Protein AF-A0A9P9HJQ5-F1 (afdb_monomer)

Structure (mmCIF, N/CA/C/O backbone):
data_AF-A0A9P9HJQ5-F1
#
_entry.id   AF-A0A9P9HJQ5-F1
#
loop_
_atom_site.group_PDB
_atom_site.id
_atom_site.type_symbol
_atom_site.label_atom_id
_atom_site.label_alt_id
_atom_site.label_comp_id
_atom_site.label_asym_id
_atom_site.label_entity_id
_atom_site.label_seq_id
_atom_site.pdbx_PDB_ins_code
_atom_site.Cartn_x
_atom_site.Cartn_y
_atom_site.Cartn_z
_atom_site.occupancy
_atom_site.B_iso_or_equiv
_atom_site.auth_seq_id
_atom_site.auth_comp_id
_atom_site.auth_asym_id
_atom_site.auth_atom_id
_atom_site.pdbx_PDB_model_num
ATOM 1 N N . MET A 1 1 ? -1.155 -12.063 18.788 1.00 80.12 1 MET A N 1
ATOM 2 C CA . MET A 1 1 ? -1.069 -11.458 17.446 1.00 80.12 1 MET A CA 1
ATOM 3 C C . MET A 1 1 ? -2.115 -12.128 16.586 1.00 80.12 1 MET A C 1
ATOM 5 O O . MET A 1 1 ? -2.017 -13.330 16.385 1.00 80.12 1 MET A O 1
ATOM 9 N N . SER A 1 2 ? -3.128 -11.378 16.165 1.00 93.19 2 SER A N 1
ATOM 10 C CA . SER A 1 2 ? -4.195 -11.886 15.302 1.00 93.19 2 SER A CA 1
ATOM 11 C C . SER A 1 2 ? -3.731 -11.922 13.844 1.00 93.19 2 SER A C 1
ATOM 13 O O . SER A 1 2 ? -3.029 -11.018 13.391 1.00 93.19 2 SER A O 1
ATOM 15 N N . ASP A 1 3 ? -4.120 -12.943 13.094 1.00 95.94 3 ASP A N 1
ATOM 16 C CA . ASP A 1 3 ? -3.921 -13.043 11.646 1.00 95.94 3 ASP A CA 1
ATOM 17 C C . ASP A 1 3 ? -5.243 -13.290 10.907 1.00 95.94 3 ASP A C 1
ATOM 19 O O . ASP A 1 3 ? -5.252 -13.751 9.768 1.00 95.94 3 ASP A O 1
ATOM 23 N N . VAL A 1 4 ? -6.374 -12.972 11.539 1.00 96.88 4 VAL A N 1
ATOM 24 C CA . VAL A 1 4 ? -7.694 -13.157 10.936 1.00 96.88 4 VAL A CA 1
ATOM 25 C C . VAL A 1 4 ? -7.864 -12.287 9.687 1.00 96.88 4 VAL A C 1
ATOM 27 O O . VAL A 1 4 ? -7.544 -11.102 9.657 1.00 96.88 4 VAL A O 1
ATOM 30 N N . CYS A 1 5 ? -8.420 -12.858 8.627 1.00 97.19 5 CYS A N 1
ATOM 31 C CA . CYS A 1 5 ? -8.675 -12.163 7.381 1.00 97.19 5 CYS A CA 1
ATOM 32 C C . CYS A 1 5 ? -9.568 -10.941 7.611 1.00 97.19 5 CYS A C 1
ATOM 34 O O . CYS A 1 5 ? -10.693 -11.046 8.094 1.00 97.19 5 CYS A O 1
ATOM 36 N N . LEU A 1 6 ? -9.092 -9.777 7.173 1.00 95.81 6 LEU A N 1
ATOM 37 C CA . LEU A 1 6 ? -9.778 -8.504 7.387 1.00 95.81 6 LEU A CA 1
ATOM 38 C C . LEU A 1 6 ? -11.105 -8.370 6.615 1.00 95.81 6 LEU A C 1
ATOM 40 O O . LEU A 1 6 ? -11.911 -7.510 6.962 1.00 95.81 6 LEU A O 1
ATOM 44 N N . GLN A 1 7 ? -11.348 -9.217 5.605 1.00 95.62 7 GLN A N 1
ATOM 45 C CA . GLN A 1 7 ? -12.587 -9.197 4.822 1.00 95.62 7 GLN A CA 1
ATOM 46 C C . GLN A 1 7 ? -13.702 -10.046 5.444 1.00 95.62 7 GLN A C 1
ATOM 48 O O . GLN A 1 7 ? -14.825 -9.570 5.551 1.00 95.62 7 GLN A O 1
ATOM 53 N N . CYS A 1 8 ? -13.430 -11.306 5.809 1.00 95.88 8 CYS A N 1
ATOM 54 C CA . CYS A 1 8 ? -14.449 -12.198 6.384 1.00 95.88 8 CYS A CA 1
ATOM 55 C C . CYS A 1 8 ? -14.442 -12.232 7.913 1.00 95.88 8 CYS A C 1
ATOM 57 O O . CYS A 1 8 ? -15.403 -12.713 8.501 1.00 95.88 8 CYS A O 1
ATOM 59 N N . ARG A 1 9 ? -13.364 -11.752 8.548 1.00 95.50 9 ARG A N 1
ATOM 60 C CA . ARG A 1 9 ? -13.165 -11.730 10.006 1.00 95.50 9 ARG A CA 1
ATOM 61 C C . ARG A 1 9 ? -13.306 -13.108 10.672 1.00 95.50 9 ARG A C 1
ATOM 63 O O . ARG A 1 9 ? -13.601 -13.179 11.859 1.00 95.50 9 ARG A O 1
ATOM 70 N N . TYR A 1 10 ? -13.070 -14.186 9.919 1.00 95.50 10 TYR A N 1
ATOM 71 C CA . TYR A 1 10 ? -13.269 -15.561 10.386 1.00 95.50 10 TYR A CA 1
ATOM 72 C C . TYR A 1 10 ? -12.038 -16.452 10.181 1.00 95.50 10 TYR A C 1
ATOM 74 O O . TYR A 1 10 ? -11.472 -16.961 11.142 1.00 95.50 10 TYR A O 1
ATOM 82 N N . TYR A 1 11 ? -11.588 -16.622 8.937 1.00 97.06 11 TYR A N 1
ATOM 83 C CA . TYR A 1 11 ? -10.424 -17.457 8.622 1.00 97.06 11 TYR A CA 1
ATOM 84 C C . TYR A 1 11 ? -9.120 -16.682 8.765 1.00 97.06 11 TYR A C 1
ATOM 86 O O . TYR A 1 11 ? -9.100 -15.484 8.496 1.00 97.06 11 TYR A O 1
ATOM 94 N N . ALA A 1 12 ? -8.021 -17.359 9.101 1.00 97.06 12 ALA A N 1
ATOM 95 C CA . ALA A 1 12 ? -6.686 -16.772 9.017 1.00 97.06 12 ALA A CA 1
ATOM 96 C C . ALA A 1 12 ? -6.392 -16.287 7.586 1.00 97.06 12 ALA A C 1
ATOM 98 O O . ALA A 1 12 ? -6.816 -16.901 6.601 1.00 97.06 12 ALA A O 1
ATOM 99 N N . LYS A 1 13 ? -5.684 -15.165 7.453 1.00 96.06 13 LYS A N 1
ATOM 100 C CA . LYS A 1 13 ? -5.220 -14.681 6.154 1.00 96.06 13 LYS A CA 1
ATOM 101 C C . LYS A 1 13 ? -4.184 -15.647 5.582 1.00 96.06 13 LYS A C 1
ATOM 103 O O . LYS A 1 13 ? -3.390 -16.241 6.308 1.00 96.06 13 LYS A O 1
ATOM 108 N N . ASP A 1 14 ? -4.123 -15.731 4.262 1.00 93.31 14 ASP A N 1
ATOM 109 C CA . ASP A 1 14 ? -3.050 -16.458 3.602 1.00 93.31 14 ASP A CA 1
ATOM 110 C C . ASP A 1 14 ? -1.695 -15.776 3.929 1.00 93.31 14 ASP A C 1
ATOM 112 O O . ASP A 1 14 ? -1.601 -14.542 3.922 1.00 93.31 14 ASP A O 1
ATOM 116 N N . PRO A 1 15 ? -0.629 -16.518 4.281 1.00 88.19 15 PRO A N 1
ATOM 117 C CA . PRO A 1 15 ? 0.675 -15.933 4.595 1.00 88.19 15 PRO A CA 1
ATOM 118 C C . PRO A 1 15 ? 1.263 -15.071 3.470 1.00 88.19 15 PRO A C 1
ATOM 120 O O . PRO A 1 15 ? 1.877 -14.044 3.760 1.00 88.19 15 PRO A O 1
ATOM 123 N N . ALA A 1 16 ? 1.031 -15.455 2.214 1.00 85.00 16 ALA A N 1
ATOM 124 C CA . ALA A 1 16 ? 1.504 -14.780 1.012 1.00 85.00 16 ALA A CA 1
ATOM 125 C C . ALA A 1 16 ? 0.534 -13.704 0.489 1.00 85.00 16 ALA A C 1
ATOM 127 O O . ALA A 1 16 ? 0.939 -12.877 -0.330 1.00 85.00 16 ALA A O 1
ATOM 128 N N . HIS A 1 17 ? -0.718 -13.667 0.962 1.00 85.88 17 HIS A N 1
ATOM 129 C CA . HIS A 1 17 ? -1.730 -12.723 0.478 1.00 85.88 17 HIS A CA 1
ATOM 130 C C . HIS A 1 17 ? -2.356 -11.864 1.589 1.00 85.88 17 HIS A C 1
ATOM 132 O O . HIS A 1 17 ? -2.189 -12.067 2.789 1.00 85.88 17 HIS A O 1
ATOM 138 N N . THR A 1 18 ? -3.087 -10.829 1.174 1.00 89.50 18 THR A N 1
ATOM 139 C CA . THR A 1 18 ? -3.787 -9.908 2.085 1.00 89.50 18 THR A CA 1
ATOM 140 C C . THR A 1 18 ? -5.016 -10.542 2.743 1.00 89.50 18 THR A C 1
ATOM 142 O O . THR A 1 18 ? -5.385 -10.174 3.855 1.00 89.50 18 THR A O 1
ATOM 145 N N . PHE A 1 19 ? -5.665 -11.480 2.053 1.00 95.12 19 PHE A N 1
ATOM 146 C CA . PHE A 1 19 ? -6.924 -12.103 2.464 1.00 95.12 19 PHE A CA 1
ATOM 147 C C . PHE A 1 19 ? -6.772 -13.625 2.550 1.00 95.12 19 PHE A C 1
ATOM 149 O O . PHE A 1 19 ? -5.765 -14.160 2.096 1.00 95.12 19 PHE A O 1
ATOM 156 N N . CYS A 1 20 ? -7.744 -14.323 3.144 1.00 96.31 20 CYS A N 1
ATOM 157 C CA . CYS A 1 20 ? -7.698 -15.783 3.284 1.00 96.31 20 CYS A CA 1
ATOM 158 C C . CYS A 1 20 ? -7.795 -16.517 1.943 1.00 96.31 20 CYS A C 1
ATOM 160 O O . CYS A 1 20 ? -7.203 -17.577 1.788 1.00 96.31 20 CYS A O 1
ATOM 162 N N . ASP A 1 21 ? -8.521 -15.961 0.969 1.00 95.31 21 ASP A N 1
ATOM 163 C CA . ASP A 1 21 ? -8.696 -16.576 -0.343 1.00 95.31 21 ASP A CA 1
ATOM 164 C C . ASP A 1 21 ? -9.078 -15.561 -1.441 1.00 95.31 21 ASP A C 1
ATOM 166 O O . ASP A 1 21 ? -9.222 -14.348 -1.226 1.00 95.31 21 ASP A O 1
ATOM 170 N N . LYS A 1 22 ? -9.280 -16.090 -2.655 1.00 92.69 22 LYS A N 1
ATOM 171 C CA . LYS A 1 22 ? -9.724 -15.334 -3.835 1.00 92.69 22 LYS A CA 1
ATOM 172 C C . LYS A 1 22 ? -11.155 -14.802 -3.714 1.00 92.69 22 LYS A C 1
ATOM 174 O O . LYS A 1 22 ? -11.500 -13.852 -4.413 1.00 92.69 22 LYS A O 1
ATOM 179 N N . HIS A 1 23 ? -12.023 -15.410 -2.909 1.00 95.25 23 HIS A N 1
ATOM 180 C CA . HIS A 1 23 ? -13.386 -14.921 -2.711 1.00 95.25 23 HIS A CA 1
ATOM 181 C C . HIS A 1 23 ? -13.379 -13.648 -1.860 1.00 95.25 23 HIS A C 1
ATOM 183 O O . HIS A 1 23 ? -13.902 -12.627 -2.298 1.00 95.25 23 HIS A O 1
ATOM 189 N N . CYS A 1 24 ? -12.678 -13.650 -0.728 1.00 96.00 24 CYS A N 1
ATOM 190 C CA . CYS A 1 24 ? -12.456 -12.455 0.080 1.00 96.00 24 CYS A CA 1
ATOM 191 C C . CYS A 1 24 ? -11.720 -11.359 -0.695 1.00 96.00 24 CYS A C 1
ATOM 193 O O . CYS A 1 24 ? -12.113 -10.197 -0.620 1.00 96.00 24 CYS A O 1
ATOM 195 N N . ALA A 1 25 ? -10.711 -11.709 -1.498 1.00 92.62 25 ALA A N 1
ATOM 196 C CA . ALA A 1 25 ? -10.046 -10.729 -2.354 1.00 92.62 25 ALA A CA 1
ATOM 197 C C . ALA A 1 25 ? -11.006 -10.070 -3.363 1.00 92.62 25 ALA A C 1
ATOM 199 O O . ALA A 1 25 ? -10.952 -8.852 -3.537 1.00 92.62 25 ALA A O 1
ATOM 200 N N . ARG A 1 26 ? -11.905 -10.846 -3.988 1.00 93.31 26 ARG A N 1
ATOM 201 C CA . ARG A 1 26 ? -12.938 -10.322 -4.900 1.00 93.31 26 ARG A CA 1
ATOM 202 C C . ARG A 1 26 ? -13.965 -9.464 -4.171 1.00 93.31 26 ARG A C 1
ATOM 204 O O . ARG A 1 26 ? -14.284 -8.385 -4.647 1.00 93.31 26 ARG A O 1
ATOM 211 N N . ASN A 1 27 ? -14.434 -9.889 -3.001 1.00 94.75 27 ASN A N 1
ATOM 212 C CA . ASN A 1 27 ? -15.391 -9.110 -2.214 1.00 94.75 27 ASN A CA 1
ATOM 213 C C . ASN A 1 27 ? -14.792 -7.768 -1.772 1.00 94.75 27 ASN A C 1
ATOM 215 O O . ASN A 1 27 ? -15.463 -6.742 -1.857 1.00 94.75 27 ASN A O 1
ATOM 219 N N . ALA A 1 28 ? -13.521 -7.750 -1.365 1.00 93.75 28 ALA A N 1
ATOM 220 C CA . ALA A 1 28 ? -12.811 -6.507 -1.077 1.00 93.75 28 ALA A CA 1
ATOM 221 C C . ALA A 1 28 ? -12.696 -5.617 -2.328 1.00 93.75 28 ALA A C 1
ATOM 223 O O . ALA A 1 28 ? -12.867 -4.407 -2.239 1.00 93.75 28 ALA A O 1
ATOM 224 N N . ALA A 1 29 ? -12.433 -6.211 -3.497 1.00 92.12 29 ALA A N 1
ATOM 225 C CA . ALA A 1 29 ? -12.325 -5.482 -4.759 1.00 92.12 29 ALA A CA 1
ATOM 226 C C . ALA A 1 29 ? -13.665 -4.920 -5.261 1.00 92.12 29 ALA A C 1
ATOM 228 O O . ALA A 1 29 ? -13.687 -3.833 -5.831 1.00 92.12 29 ALA A O 1
ATOM 229 N N . ASN A 1 30 ? -14.774 -5.624 -5.027 1.00 93.31 30 ASN A N 1
ATOM 230 C CA . ASN A 1 30 ? -16.118 -5.186 -5.413 1.00 93.31 30 ASN A CA 1
ATOM 231 C C . ASN A 1 30 ? -16.604 -3.982 -4.597 1.00 93.31 30 ASN A C 1
ATOM 233 O O . ASN A 1 30 ? -17.419 -3.209 -5.083 1.00 93.31 30 ASN A O 1
ATOM 237 N N . ASN A 1 31 ? -16.096 -3.823 -3.373 1.00 89.44 31 ASN A N 1
ATOM 238 C CA . ASN A 1 31 ? -16.406 -2.688 -2.505 1.00 89.44 31 ASN A CA 1
ATOM 239 C C . ASN A 1 31 ? -15.369 -1.557 -2.616 1.00 89.44 31 ASN A C 1
ATOM 241 O O . ASN A 1 31 ? -15.410 -0.604 -1.843 1.00 89.44 31 ASN A O 1
ATOM 245 N N . ALA A 1 32 ? -14.404 -1.670 -3.530 1.00 88.31 32 ALA A N 1
ATOM 246 C CA . ALA A 1 32 ? -13.332 -0.698 -3.664 1.00 88.31 32 ALA A CA 1
ATOM 247 C C . ALA A 1 32 ? -13.746 0.533 -4.505 1.00 88.31 32 ALA A C 1
ATOM 249 O O . ALA A 1 32 ? -14.564 0.398 -5.415 1.00 88.31 32 ALA A O 1
ATOM 250 N N . PRO A 1 33 ? -13.114 1.705 -4.290 1.00 86.31 33 PRO A N 1
ATOM 251 C CA . PRO A 1 33 ? -12.107 1.976 -3.265 1.00 86.31 33 PRO A CA 1
ATOM 252 C C . PRO A 1 33 ? -12.741 2.148 -1.877 1.00 86.31 33 PRO A C 1
ATOM 254 O O . PRO A 1 33 ? -13.656 2.940 -1.686 1.00 86.31 33 PRO A O 1
ATOM 257 N N . SER A 1 34 ? -12.200 1.435 -0.893 1.00 86.31 34 SER A N 1
ATOM 258 C CA . SER A 1 34 ? -12.613 1.517 0.511 1.00 86.31 34 SER A CA 1
ATOM 259 C C . SER A 1 34 ? -11.413 1.354 1.436 1.00 86.31 34 SER A C 1
ATOM 261 O O . SER A 1 34 ? -10.395 0.763 1.058 1.00 86.31 34 SER A O 1
ATOM 263 N N . LEU A 1 35 ? -11.557 1.846 2.660 1.00 88.62 35 LEU A N 1
ATOM 264 C CA . LEU A 1 35 ? -10.647 1.581 3.765 1.00 88.62 35 LEU A CA 1
ATOM 265 C C . LEU A 1 35 ? -11.201 0.446 4.626 1.00 88.62 35 LEU A C 1
ATOM 267 O O . LEU A 1 35 ? -12.408 0.365 4.849 1.00 88.62 35 LEU A O 1
ATOM 271 N N . ILE A 1 36 ? -10.321 -0.443 5.079 1.00 92.25 36 ILE A N 1
ATOM 272 C CA . ILE A 1 36 ? -10.638 -1.452 6.089 1.00 92.25 36 ILE A CA 1
ATOM 273 C C . ILE A 1 36 ? -9.713 -1.215 7.276 1.00 92.25 36 ILE A C 1
ATOM 275 O O . ILE A 1 36 ? -8.509 -1.458 7.170 1.00 92.25 36 ILE A O 1
ATOM 279 N N . GLU A 1 37 ? -10.280 -0.794 8.402 1.00 93.19 37 GLU A N 1
ATOM 280 C CA . GLU A 1 37 ? -9.517 -0.598 9.631 1.00 93.19 37 GLU A CA 1
ATOM 281 C C . GLU A 1 37 ? -8.872 -1.915 10.083 1.00 93.19 37 GLU A C 1
ATOM 283 O O . GLU A 1 37 ? -9.513 -2.983 10.139 1.00 93.19 37 GLU A O 1
ATOM 288 N N . ILE A 1 38 ? -7.572 -1.836 10.370 1.00 96.19 38 ILE A N 1
ATOM 289 C CA . ILE A 1 38 ? -6.765 -2.961 10.825 1.00 96.19 38 ILE A CA 1
ATOM 290 C C . ILE A 1 38 ? -6.655 -2.887 12.355 1.00 96.19 38 ILE A C 1
ATOM 292 O O . ILE A 1 38 ? -6.089 -1.920 12.863 1.00 96.19 38 ILE A O 1
ATOM 296 N N . PRO A 1 39 ? -7.130 -3.904 13.099 1.00 96.25 39 PRO A N 1
ATOM 297 C CA . PRO A 1 39 ? -6.985 -3.943 14.554 1.00 96.25 39 PRO A CA 1
ATOM 298 C C . PRO A 1 39 ? -5.518 -3.855 14.993 1.00 96.25 39 PRO A C 1
ATOM 300 O O . PRO A 1 39 ? -4.640 -4.426 14.341 1.00 96.25 39 PRO A O 1
ATOM 303 N N . SER A 1 40 ? -5.248 -3.178 16.110 1.00 96.38 40 SER A N 1
ATOM 304 C CA . SER A 1 40 ? -3.881 -2.899 16.582 1.00 96.38 40 SER A CA 1
ATOM 305 C C . SER A 1 40 ? -3.074 -4.147 16.965 1.00 96.38 40 SER A C 1
ATOM 307 O O . SER A 1 40 ? -1.845 -4.130 16.924 1.00 96.38 40 SER A O 1
ATOM 309 N N . ASP A 1 41 ? -3.747 -5.252 17.288 1.00 96.44 41 ASP A N 1
ATOM 310 C CA . ASP A 1 41 ? -3.148 -6.547 17.618 1.00 96.44 41 ASP A CA 1
ATOM 311 C C . ASP A 1 41 ? -2.958 -7.469 16.395 1.00 96.44 41 ASP A C 1
ATOM 313 O O . ASP A 1 41 ? -2.435 -8.587 16.522 1.00 96.44 41 ASP A O 1
ATOM 317 N N . HIS A 1 42 ? -3.376 -7.018 15.208 1.00 97.50 42 HIS A N 1
ATOM 318 C CA . HIS A 1 42 ? -3.318 -7.782 13.970 1.00 97.50 42 HIS A CA 1
ATOM 319 C C . HIS A 1 42 ? -1.931 -7.707 13.310 1.00 97.50 42 HIS A C 1
ATOM 321 O O . HIS A 1 42 ? -1.308 -6.648 13.234 1.00 97.50 42 HIS A O 1
ATOM 327 N N . VAL A 1 43 ? -1.462 -8.815 12.729 1.00 96.25 43 VAL A N 1
ATOM 328 C CA . VAL A 1 43 ? -0.124 -8.947 12.121 1.00 96.25 43 VAL A CA 1
ATOM 329 C C . VAL A 1 43 ? 0.166 -7.877 11.065 1.00 96.25 43 VAL A C 1
ATOM 331 O O . VAL A 1 43 ? 1.279 -7.367 10.969 1.00 96.25 43 VAL A O 1
ATOM 334 N N . MET A 1 44 ? -0.838 -7.482 10.277 1.00 95.19 44 MET A N 1
ATOM 335 C CA . MET A 1 44 ? -0.662 -6.420 9.281 1.00 95.19 44 MET A CA 1
ATOM 336 C C . MET A 1 44 ? -0.492 -5.036 9.911 1.00 95.19 44 MET A C 1
ATOM 338 O O . MET A 1 44 ? 0.261 -4.239 9.353 1.00 95.19 44 MET A O 1
ATOM 342 N N . TYR A 1 45 ? -1.157 -4.762 11.040 1.00 96.31 45 TYR A N 1
ATOM 343 C CA . TYR A 1 45 ? -0.976 -3.514 11.779 1.00 96.31 45 TYR A CA 1
ATOM 344 C C . TYR A 1 45 ? 0.439 -3.468 12.336 1.00 96.31 45 TYR A C 1
ATOM 346 O O . TYR A 1 45 ? 1.173 -2.529 12.057 1.00 96.31 45 TYR A O 1
ATOM 354 N N . LEU A 1 46 ? 0.852 -4.528 13.036 1.00 96.12 46 LEU A N 1
ATOM 355 C CA . LEU A 1 46 ? 2.175 -4.620 13.652 1.00 96.12 46 LEU A CA 1
ATOM 356 C C . LEU A 1 46 ? 3.297 -4.453 12.620 1.00 96.12 46 LEU A C 1
ATOM 358 O O . LEU A 1 46 ? 4.224 -3.685 12.852 1.00 96.12 46 LEU A O 1
ATOM 362 N N . ASN A 1 47 ? 3.176 -5.083 11.448 1.00 93.94 47 ASN A N 1
ATOM 363 C CA . ASN A 1 47 ? 4.152 -4.937 10.365 1.00 93.94 47 ASN A CA 1
ATOM 364 C C . ASN A 1 47 ? 4.203 -3.509 9.793 1.00 93.94 47 ASN A C 1
ATOM 366 O O . ASN A 1 47 ? 5.281 -3.005 9.480 1.00 93.94 47 ASN A O 1
ATOM 370 N N . ALA A 1 48 ? 3.051 -2.854 9.619 1.00 93.69 48 ALA A N 1
ATOM 371 C CA . ALA A 1 48 ? 2.998 -1.479 9.123 1.00 93.69 48 ALA A CA 1
ATOM 372 C C . ALA A 1 48 ? 3.502 -0.473 10.172 1.00 93.69 48 ALA A C 1
ATOM 374 O O . ALA A 1 48 ? 4.228 0.455 9.822 1.00 93.69 48 ALA A O 1
ATOM 375 N N . ALA A 1 49 ? 3.169 -0.688 11.446 1.00 94.44 49 ALA A N 1
ATOM 376 C CA . ALA A 1 49 ? 3.625 0.113 12.574 1.00 94.44 49 ALA A CA 1
ATOM 377 C C . ALA A 1 49 ? 5.138 -0.028 12.800 1.00 94.44 49 ALA A C 1
ATOM 379 O O . ALA A 1 49 ? 5.817 0.980 12.960 1.00 94.44 49 ALA A O 1
ATOM 380 N N . SER A 1 50 ? 5.698 -1.243 12.738 1.00 94.00 50 SER A N 1
ATOM 381 C CA . SER A 1 50 ? 7.157 -1.446 12.812 1.00 94.00 50 SER A CA 1
ATOM 382 C C . SER A 1 50 ? 7.862 -0.696 11.683 1.00 94.00 50 SER A C 1
ATOM 384 O O . SER A 1 50 ? 8.744 0.112 11.963 1.00 94.00 50 SER A O 1
ATOM 386 N N . ALA A 1 51 ? 7.394 -0.824 10.436 1.00 91.06 51 ALA A N 1
ATOM 387 C CA . ALA A 1 51 ? 7.956 -0.061 9.323 1.00 91.06 51 ALA A CA 1
ATOM 388 C C . ALA A 1 51 ? 7.839 1.462 9.534 1.00 91.06 51 ALA A C 1
ATOM 390 O O . ALA A 1 51 ? 8.755 2.205 9.181 1.00 91.06 51 ALA A O 1
ATOM 391 N N . PHE A 1 52 ? 6.715 1.939 10.083 1.00 89.94 52 PHE A N 1
ATOM 392 C CA . PHE A 1 52 ? 6.495 3.351 10.411 1.00 89.94 52 PHE A CA 1
ATOM 393 C C . PHE A 1 52 ? 7.518 3.846 11.439 1.00 89.94 52 PHE A C 1
ATOM 395 O O . PHE A 1 52 ? 8.176 4.859 11.212 1.00 89.94 52 PHE A O 1
ATOM 402 N N . HIS A 1 53 ? 7.690 3.116 12.540 1.00 90.50 53 HIS A N 1
ATOM 403 C CA . HIS A 1 53 ? 8.616 3.479 13.610 1.00 90.50 53 HIS A CA 1
ATOM 404 C C . HIS A 1 53 ? 10.078 3.401 13.160 1.00 90.50 53 HIS A C 1
ATOM 406 O O . HIS A 1 53 ? 10.832 4.338 13.401 1.00 90.50 53 HIS A O 1
ATOM 412 N N . GLU A 1 54 ? 10.467 2.340 12.452 1.00 87.12 54 GLU A N 1
ATOM 413 C CA . GLU A 1 54 ? 11.823 2.169 11.908 1.00 87.12 54 GLU A CA 1
ATOM 414 C C . GLU A 1 54 ? 12.162 3.220 10.846 1.00 87.12 54 GLU A C 1
ATOM 416 O O . GLU A 1 54 ? 13.311 3.637 10.712 1.00 87.12 54 GLU A O 1
ATOM 421 N N . GLY A 1 55 ? 11.160 3.664 10.084 1.00 81.88 55 GLY A N 1
ATOM 422 C CA . GLY A 1 55 ? 11.308 4.717 9.086 1.00 81.88 55 GLY A CA 1
ATOM 423 C C . GLY A 1 55 ? 11.368 6.132 9.670 1.00 81.88 55 GLY A C 1
ATOM 424 O O . GLY A 1 55 ? 11.619 7.074 8.908 1.00 81.88 55 GLY A O 1
ATOM 425 N N . TRP A 1 56 ? 11.109 6.311 10.970 1.00 81.56 56 TRP A N 1
ATOM 426 C CA . TRP A 1 56 ? 11.099 7.613 11.634 1.00 81.56 56 TRP A CA 1
ATOM 427 C C . TRP A 1 56 ? 12.453 7.908 12.288 1.00 81.56 56 TRP A C 1
ATOM 429 O O . TRP A 1 56 ? 12.954 7.123 13.087 1.00 81.56 56 TRP A O 1
ATOM 439 N N . ASN A 1 57 ? 13.043 9.073 12.005 1.00 77.56 57 ASN A N 1
ATOM 440 C CA . ASN A 1 57 ? 14.241 9.506 12.734 1.00 77.56 57 ASN A CA 1
ATOM 441 C C . ASN A 1 57 ? 13.809 10.289 13.982 1.00 77.56 57 ASN A C 1
ATOM 443 O O . ASN A 1 57 ? 13.206 11.358 13.855 1.00 77.56 57 ASN A O 1
ATOM 447 N N . GLY A 1 58 ? 14.155 9.784 15.166 1.00 83.75 58 GLY A N 1
ATOM 448 C CA . GLY A 1 58 ? 13.764 10.362 16.458 1.00 83.75 58 GLY A CA 1
ATOM 449 C C . GLY A 1 58 ? 12.483 9.736 17.010 1.00 83.75 58 GLY A C 1
ATOM 450 O O . GLY A 1 58 ? 12.157 8.603 16.674 1.00 83.75 58 GLY A O 1
ATOM 451 N N . THR A 1 59 ? 11.756 10.465 17.859 1.00 86.69 59 THR A N 1
ATOM 452 C CA . THR A 1 59 ? 10.511 9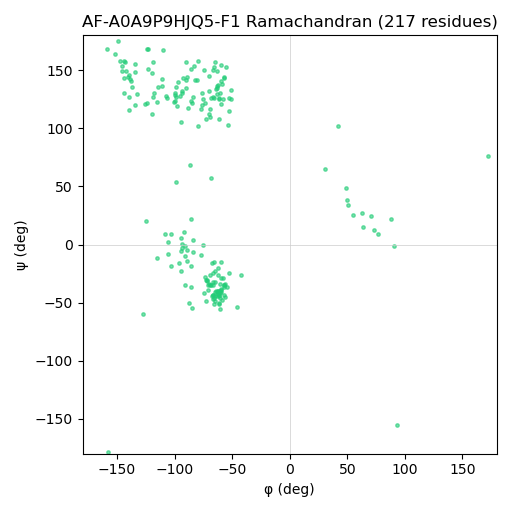.967 18.464 1.00 86.69 59 THR A CA 1
ATOM 453 C C . THR A 1 59 ? 9.359 10.033 17.453 1.00 86.69 59 THR A C 1
ATOM 455 O O . THR A 1 59 ? 9.008 11.138 17.025 1.00 86.69 59 THR A O 1
ATOM 458 N N . PRO A 1 60 ? 8.766 8.892 17.057 1.00 87.62 60 PRO A N 1
ATOM 459 C CA . PRO A 1 60 ? 7.615 8.883 16.166 1.00 87.62 60 PRO A CA 1
ATOM 460 C C . PRO A 1 60 ? 6.361 9.418 16.877 1.00 87.62 60 PRO A C 1
ATOM 462 O O . PRO A 1 60 ? 6.183 9.165 18.072 1.00 87.62 60 PRO A O 1
ATOM 465 N N . PRO A 1 61 ? 5.472 10.133 16.166 1.00 88.00 61 PRO A N 1
ATOM 466 C CA . PRO A 1 61 ? 4.163 10.496 16.694 1.00 88.00 61 PRO A CA 1
ATOM 467 C C . PRO A 1 61 ? 3.303 9.241 16.930 1.00 88.00 61 PRO A C 1
ATOM 469 O O . PRO A 1 61 ? 3.553 8.193 16.320 1.00 88.00 61 PRO A O 1
ATOM 472 N N . PRO A 1 62 ? 2.295 9.322 17.816 1.00 89.94 62 PRO A N 1
ATOM 473 C CA . PRO A 1 62 ? 1.410 8.199 18.081 1.00 89.94 62 PRO A CA 1
ATOM 474 C C . PRO A 1 62 ? 0.558 7.884 16.848 1.00 89.94 62 PRO A C 1
ATOM 476 O O . PRO A 1 62 ? -0.138 8.748 16.322 1.00 89.94 62 PRO A O 1
ATOM 479 N N . ILE A 1 63 ? 0.576 6.625 16.416 1.00 91.31 63 ILE A N 1
ATOM 480 C CA . ILE A 1 63 ? -0.322 6.142 15.366 1.00 91.31 63 ILE A CA 1
ATOM 481 C C . ILE A 1 63 ? -1.751 6.139 15.919 1.00 91.31 63 ILE A C 1
ATOM 483 O O . ILE A 1 63 ? -2.009 5.545 16.965 1.00 91.31 63 ILE A O 1
ATOM 487 N N . ARG A 1 64 ? -2.673 6.796 15.212 1.00 89.94 64 ARG A N 1
ATOM 488 C CA . ARG A 1 64 ? -4.106 6.799 15.529 1.00 89.94 64 ARG A CA 1
ATOM 489 C C . ARG A 1 64 ? -4.795 5.583 14.929 1.00 89.94 64 ARG A C 1
ATOM 491 O O . ARG A 1 64 ? -5.432 4.832 15.656 1.00 89.94 64 ARG A O 1
ATOM 498 N N . THR A 1 65 ? -4.641 5.384 13.620 1.00 90.00 65 THR A N 1
ATOM 499 C CA . THR A 1 65 ? -5.198 4.236 12.893 1.00 90.00 65 THR A CA 1
ATOM 500 C C . THR A 1 65 ? -4.273 3.808 11.756 1.00 90.00 65 THR A C 1
ATOM 502 O O . THR A 1 65 ? -3.495 4.603 11.213 1.00 90.00 65 THR A O 1
ATOM 505 N N . ILE A 1 66 ? -4.368 2.528 11.393 1.00 93.50 66 ILE A N 1
ATOM 506 C CA . ILE A 1 66 ? -3.806 1.988 10.156 1.00 93.50 66 ILE A CA 1
ATOM 507 C C . ILE A 1 66 ? -4.935 1.288 9.416 1.00 93.50 66 ILE A C 1
ATOM 509 O O . ILE A 1 66 ? -5.508 0.319 9.913 1.00 93.50 66 ILE A O 1
ATOM 513 N N . ASP A 1 67 ? -5.203 1.748 8.204 1.00 92.38 67 ASP A N 1
ATOM 514 C CA . ASP A 1 67 ? -6.245 1.212 7.344 1.00 92.38 67 ASP A CA 1
ATOM 515 C C . ASP A 1 67 ? -5.628 0.491 6.146 1.00 92.38 67 ASP A C 1
ATOM 517 O O . ASP A 1 67 ? -4.691 0.978 5.505 1.00 92.38 67 ASP A O 1
ATOM 521 N N . LEU A 1 68 ? -6.174 -0.676 5.809 1.00 93.75 68 LEU A N 1
ATOM 522 C CA . LEU A 1 68 ? -5.899 -1.352 4.549 1.00 93.75 68 LEU A CA 1
ATOM 523 C C . LEU A 1 68 ? -6.663 -0.635 3.436 1.00 93.75 68 LEU A C 1
ATOM 525 O O . LEU A 1 68 ? -7.888 -0.520 3.485 1.00 93.75 68 LEU A O 1
ATOM 529 N N . VAL A 1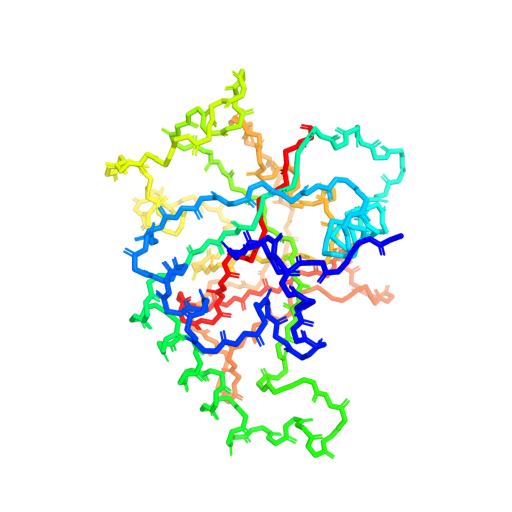 69 ? -5.949 -0.214 2.397 1.00 90.88 69 VAL A N 1
ATOM 530 C CA . VAL A 1 69 ? -6.574 0.365 1.206 1.00 90.88 69 VAL A CA 1
ATOM 531 C C . VAL A 1 69 ? -6.985 -0.765 0.267 1.00 90.88 69 VAL A C 1
ATOM 533 O O . VAL A 1 69 ? -6.159 -1.566 -0.172 1.00 90.88 69 VAL A O 1
ATOM 536 N N . THR A 1 70 ? -8.275 -0.838 -0.048 1.00 91.06 70 THR A N 1
ATOM 537 C CA . THR A 1 70 ? -8.804 -1.769 -1.051 1.00 91.06 70 THR A CA 1
ATOM 538 C C . THR A 1 70 ? -8.819 -1.132 -2.433 1.00 91.06 70 THR A C 1
ATOM 540 O O . THR A 1 70 ? -8.828 0.089 -2.597 1.00 91.06 70 THR A O 1
ATOM 543 N N . TRP A 1 71 ? -8.807 -1.982 -3.452 1.00 87.44 71 TRP A N 1
ATOM 544 C CA . TRP A 1 71 ? -8.604 -1.574 -4.834 1.00 87.44 71 TRP A CA 1
ATOM 545 C C . TRP A 1 71 ? -9.525 -2.354 -5.752 1.00 87.44 71 TRP A C 1
ATOM 547 O O . TRP A 1 71 ? -9.741 -3.547 -5.516 1.00 87.44 71 TRP A O 1
ATOM 557 N N . THR A 1 72 ? -9.990 -1.704 -6.817 1.00 90.06 72 THR A N 1
ATOM 558 C CA . THR A 1 72 ? -10.788 -2.366 -7.848 1.00 90.06 72 THR A CA 1
ATOM 559 C C . THR A 1 72 ? -9.991 -3.502 -8.486 1.00 90.06 72 THR A C 1
ATOM 561 O O . THR A 1 72 ? -8.751 -3.500 -8.492 1.00 90.06 72 THR A O 1
ATOM 564 N N . GLN A 1 73 ? -10.700 -4.496 -9.024 1.00 89.19 73 GLN A N 1
ATOM 565 C CA . GLN A 1 73 ? -10.060 -5.612 -9.722 1.00 89.19 73 GLN A CA 1
ATOM 566 C C . GLN A 1 73 ? -9.248 -5.118 -10.928 1.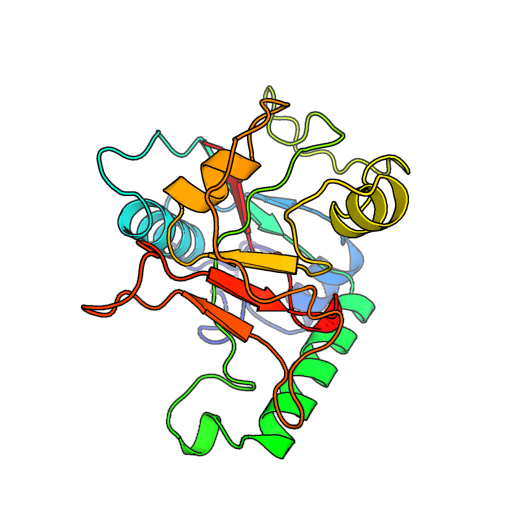00 89.19 73 GLN A C 1
ATOM 568 O O . GLN A 1 73 ? -8.150 -5.606 -11.165 1.00 89.19 73 GLN A O 1
ATOM 573 N N . GLU A 1 74 ? -9.753 -4.114 -11.641 1.00 89.81 74 GLU A N 1
ATOM 574 C CA . GLU A 1 74 ? -9.068 -3.485 -12.771 1.00 89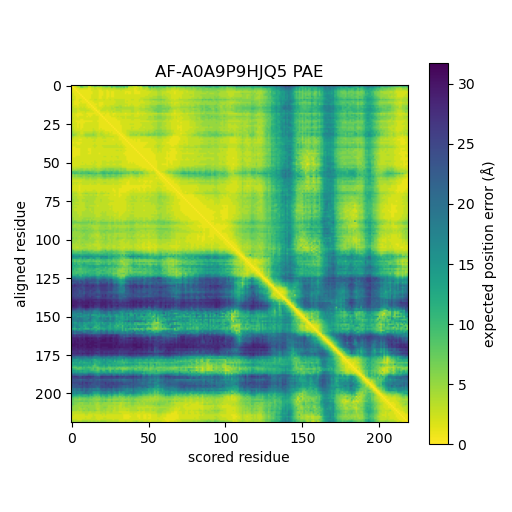.81 74 GLU A CA 1
ATOM 575 C C . GLU A 1 74 ? -7.730 -2.862 -12.354 1.00 89.81 74 GLU A C 1
ATOM 577 O O . GLU A 1 74 ? -6.685 -3.273 -12.853 1.00 89.81 74 GLU A O 1
ATOM 582 N N . SER A 1 75 ? -7.728 -1.970 -11.356 1.00 85.81 75 SER A N 1
ATOM 583 C CA . SER A 1 75 ? -6.495 -1.334 -10.865 1.00 85.81 75 SER A CA 1
ATOM 584 C C . SER A 1 75 ? -5.490 -2.357 -10.319 1.00 85.81 75 SER A C 1
ATOM 586 O O . SER A 1 75 ? -4.277 -2.194 -10.473 1.00 85.81 75 SER A O 1
ATOM 588 N N . ARG A 1 76 ? -5.979 -3.442 -9.698 1.00 87.75 76 ARG A N 1
ATOM 589 C CA . ARG A 1 76 ? -5.140 -4.570 -9.274 1.00 87.75 76 ARG A CA 1
ATOM 590 C C . ARG A 1 76 ? -4.461 -5.236 -10.468 1.00 87.75 76 ARG A C 1
ATOM 592 O O . ARG A 1 76 ? -3.247 -5.415 -10.435 1.00 87.75 76 ARG A O 1
ATOM 599 N N . ASN A 1 77 ? -5.237 -5.581 -11.490 1.00 90.69 77 ASN A N 1
ATOM 600 C CA . ASN A 1 77 ? -4.743 -6.268 -12.676 1.00 90.69 77 ASN A CA 1
ATOM 601 C C . ASN A 1 77 ? -3.719 -5.411 -13.428 1.00 90.69 77 ASN A C 1
ATOM 603 O O . ASN A 1 77 ? -2.706 -5.937 -13.870 1.00 90.69 77 ASN A O 1
ATOM 607 N N . GLU A 1 78 ? -3.938 -4.098 -13.539 1.00 90.12 78 GLU A N 1
ATOM 608 C CA . GLU A 1 78 ? -2.980 -3.192 -14.183 1.00 90.12 78 GLU A CA 1
ATOM 609 C C . GLU A 1 78 ? -1.627 -3.153 -13.463 1.00 90.12 78 GLU A C 1
ATOM 611 O O . GLU A 1 78 ? -0.578 -3.176 -14.112 1.00 90.12 78 GLU A O 1
ATOM 616 N N . PHE A 1 79 ? -1.643 -3.106 -12.126 1.00 88.31 79 PHE A N 1
ATOM 617 C CA . PHE A 1 79 ? -0.427 -3.146 -11.315 1.00 88.31 79 PHE A CA 1
ATOM 618 C C . PHE A 1 79 ? 0.284 -4.500 -11.429 1.00 88.31 79 PHE A C 1
ATOM 620 O O . PHE A 1 79 ? 1.495 -4.541 -11.636 1.00 88.31 79 PHE A O 1
ATOM 627 N N . GLU A 1 80 ? -0.456 -5.607 -11.317 1.00 91.19 80 GLU A N 1
ATOM 628 C CA . GLU A 1 80 ? 0.100 -6.962 -11.411 1.00 91.19 80 GLU A CA 1
ATOM 629 C C . GLU A 1 80 ? 0.691 -7.219 -12.802 1.00 91.19 80 GLU A C 1
ATOM 631 O O . GLU A 1 80 ? 1.838 -7.642 -12.898 1.00 91.19 80 GLU A O 1
ATOM 636 N N . ALA A 1 81 ? -0.009 -6.837 -13.874 1.00 92.38 81 ALA A N 1
ATOM 637 C CA . ALA A 1 81 ? 0.506 -6.934 -15.238 1.00 92.38 81 ALA A CA 1
ATOM 638 C C . ALA A 1 81 ? 1.781 -6.099 -15.439 1.00 92.38 81 ALA A C 1
ATOM 640 O O . ALA A 1 81 ? 2.726 -6.552 -16.087 1.00 92.38 81 ALA A O 1
ATOM 641 N N . TYR A 1 82 ? 1.843 -4.891 -14.864 1.00 90.31 82 TYR A N 1
ATOM 642 C CA . TYR A 1 82 ? 3.055 -4.077 -14.908 1.00 90.31 82 TYR A CA 1
ATOM 643 C C . TYR A 1 82 ? 4.207 -4.741 -14.145 1.00 90.31 82 TYR A C 1
ATOM 645 O O . TYR A 1 82 ? 5.301 -4.870 -14.691 1.00 90.31 82 TYR A O 1
ATOM 653 N N . ARG A 1 83 ? 3.969 -5.208 -12.912 1.00 92.00 83 ARG A N 1
ATOM 654 C CA . ARG A 1 83 ? 4.960 -5.929 -12.096 1.00 92.00 83 ARG A CA 1
ATOM 655 C C . ARG A 1 83 ? 5.489 -7.162 -12.825 1.00 92.00 83 ARG A C 1
ATOM 657 O O . ARG A 1 83 ? 6.700 -7.365 -12.856 1.00 92.00 83 ARG A O 1
ATOM 664 N N . ASP A 1 84 ? 4.610 -7.943 -13.437 1.00 92.44 84 ASP A N 1
ATOM 665 C CA . ASP A 1 84 ? 4.974 -9.160 -14.159 1.00 92.44 84 ASP A CA 1
ATOM 666 C C . ASP A 1 84 ? 5.773 -8.827 -15.435 1.00 92.44 84 ASP A C 1
ATOM 668 O O . ASP A 1 84 ? 6.739 -9.518 -15.753 1.00 92.44 84 ASP A O 1
ATOM 672 N N . GLN A 1 85 ? 5.476 -7.708 -16.110 1.00 89.88 85 GLN A N 1
ATOM 673 C CA . GLN A 1 85 ? 6.300 -7.176 -17.206 1.00 89.88 85 GLN A CA 1
ATOM 674 C C . GLN A 1 85 ? 7.688 -6.694 -16.733 1.00 89.88 85 GLN A C 1
ATOM 676 O O . GLN A 1 85 ? 8.670 -6.776 -17.479 1.00 89.88 85 GLN A O 1
ATOM 681 N N . ILE A 1 86 ? 7.800 -6.129 -15.525 1.00 87.44 86 ILE A N 1
ATOM 682 C CA . ILE A 1 86 ? 9.104 -5.805 -14.924 1.00 87.44 86 ILE A CA 1
ATOM 683 C C . ILE A 1 86 ? 9.870 -7.102 -14.634 1.00 87.44 86 ILE A C 1
ATOM 685 O O . ILE A 1 86 ? 11.048 -7.219 -14.977 1.00 87.44 86 ILE A O 1
ATOM 689 N N . GLU A 1 87 ? 9.198 -8.085 -14.037 1.00 90.94 87 GLU A N 1
ATOM 690 C CA . GLU A 1 87 ? 9.784 -9.376 -13.689 1.00 90.94 87 GLU A CA 1
ATOM 691 C C . GLU A 1 87 ? 10.274 -10.132 -14.923 1.00 90.94 87 GLU A C 1
ATOM 693 O O . GLU A 1 87 ? 11.408 -10.601 -14.930 1.00 90.94 87 GLU A O 1
ATOM 698 N N . SER A 1 88 ? 9.493 -10.170 -16.005 1.00 90.69 88 SER A N 1
ATOM 699 C CA . SER A 1 88 ? 9.873 -10.868 -17.237 1.00 90.69 88 SER A CA 1
ATOM 700 C C . SER A 1 88 ? 11.133 -10.292 -17.892 1.00 90.69 88 SER A C 1
ATOM 702 O O . SER A 1 88 ? 11.830 -10.995 -18.619 1.00 90.69 88 SER A O 1
ATOM 704 N N . ARG A 1 89 ? 11.429 -9.007 -17.653 1.00 88.38 89 ARG A N 1
ATOM 705 C CA . ARG A 1 89 ? 12.623 -8.325 -18.176 1.00 88.38 89 ARG A CA 1
ATOM 706 C C . ARG A 1 89 ? 13.817 -8.414 -17.231 1.00 88.38 89 ARG A C 1
ATOM 708 O O . ARG A 1 89 ? 14.951 -8.449 -17.700 1.00 88.38 89 ARG A O 1
ATOM 715 N N . GLY A 1 90 ? 13.573 -8.386 -15.922 1.00 85.38 90 GLY A N 1
ATOM 716 C CA . GLY A 1 90 ? 14.623 -8.274 -14.909 1.00 85.38 90 GLY A CA 1
ATOM 717 C C . GLY A 1 90 ? 14.972 -9.566 -14.174 1.00 85.38 90 GLY A C 1
ATOM 718 O O . GLY A 1 90 ? 16.057 -9.634 -13.603 1.00 85.38 90 GLY A O 1
ATOM 719 N N . ASN A 1 91 ? 14.094 -10.574 -14.199 1.00 89.75 91 ASN A N 1
ATOM 720 C CA . ASN A 1 91 ? 14.248 -11.869 -13.530 1.00 89.75 91 ASN A CA 1
ATOM 721 C C . ASN A 1 91 ? 14.665 -11.735 -12.049 1.00 89.75 91 ASN A C 1
ATOM 723 O O . ASN A 1 91 ? 15.642 -12.335 -11.592 1.00 89.75 91 ASN A O 1
ATOM 727 N N . PHE A 1 92 ? 13.972 -10.873 -11.300 1.00 89.12 92 PHE A N 1
ATOM 728 C CA . PHE A 1 92 ? 14.345 -10.502 -9.937 1.00 89.12 92 PHE A CA 1
ATOM 729 C C . PHE A 1 92 ? 14.109 -11.631 -8.931 1.00 89.12 92 PHE A C 1
ATOM 731 O O . PHE A 1 92 ? 14.887 -11.750 -7.981 1.00 89.12 92 PHE A O 1
ATOM 738 N N . ILE A 1 93 ? 13.108 -12.489 -9.151 1.00 91.19 93 ILE A N 1
ATOM 739 C CA . ILE A 1 93 ? 12.851 -13.667 -8.311 1.00 91.19 93 ILE A CA 1
ATOM 740 C C . ILE A 1 93 ? 14.062 -14.600 -8.329 1.00 91.19 93 ILE A C 1
ATOM 742 O O . ILE A 1 93 ? 14.542 -15.001 -7.269 1.00 91.19 93 ILE A O 1
ATOM 746 N N . ALA A 1 94 ? 14.620 -14.880 -9.512 1.00 92.00 94 ALA A N 1
ATOM 747 C CA . ALA A 1 94 ? 15.819 -15.711 -9.643 1.00 92.00 94 ALA A CA 1
ATOM 748 C C . ALA A 1 94 ? 17.050 -15.101 -8.947 1.00 92.00 94 ALA A C 1
ATOM 750 O O . ALA A 1 94 ? 17.991 -15.811 -8.606 1.00 92.00 94 ALA A O 1
ATOM 751 N N . MET A 1 95 ? 17.035 -13.788 -8.697 1.00 91.38 95 MET A N 1
ATOM 752 C CA . MET A 1 95 ? 18.064 -13.068 -7.942 1.00 91.38 95 MET A CA 1
ATOM 753 C C . MET A 1 95 ? 17.760 -12.974 -6.436 1.00 91.38 95 MET A C 1
ATOM 755 O O . MET A 1 95 ? 18.400 -12.186 -5.736 1.00 91.38 95 MET A O 1
ATOM 759 N N . GLY A 1 96 ? 16.764 -13.708 -5.930 1.00 89.94 96 GLY A N 1
ATOM 760 C CA . GLY A 1 96 ? 16.362 -13.681 -4.520 1.00 89.94 96 GLY A CA 1
ATOM 761 C C . GLY A 1 96 ? 15.681 -12.377 -4.093 1.00 89.94 96 GLY A C 1
ATOM 762 O O . GLY A 1 96 ? 15.741 -11.996 -2.923 1.00 89.94 96 GLY A O 1
ATOM 763 N N . LYS A 1 97 ? 15.071 -11.645 -5.031 1.00 87.31 97 LYS A N 1
ATOM 764 C CA . LYS A 1 97 ? 14.321 -10.409 -4.764 1.00 87.31 97 LYS A CA 1
ATOM 765 C C . LYS A 1 97 ? 12.823 -10.637 -4.967 1.00 87.31 97 LYS A C 1
ATOM 767 O O . LYS A 1 97 ? 12.398 -11.635 -5.536 1.00 87.31 97 LYS A O 1
ATOM 772 N N . TYR A 1 98 ? 12.016 -9.682 -4.511 1.00 86.69 98 TYR A N 1
ATOM 773 C CA . TYR A 1 98 ? 10.583 -9.672 -4.801 1.00 86.69 98 TYR A CA 1
ATOM 774 C C . TYR A 1 98 ? 10.323 -9.526 -6.303 1.00 86.69 98 TYR A C 1
ATOM 776 O O . TYR A 1 98 ? 11.094 -8.857 -6.996 1.00 86.69 98 TYR A O 1
ATOM 784 N N . ALA A 1 99 ? 9.218 -10.110 -6.774 1.00 87.81 99 ALA A N 1
ATOM 785 C CA . ALA A 1 99 ? 8.755 -9.990 -8.153 1.00 87.81 99 ALA A CA 1
ATOM 786 C C . ALA A 1 99 ? 8.687 -8.518 -8.588 1.00 87.81 99 ALA A C 1
ATOM 788 O O . ALA A 1 99 ? 8.208 -7.660 -7.842 1.00 87.81 99 ALA A O 1
ATOM 789 N N . GLY A 1 100 ? 9.223 -8.206 -9.767 1.00 88.19 100 GLY A N 1
ATOM 790 C CA . GLY A 1 100 ? 9.318 -6.841 -10.286 1.00 88.19 100 GLY A CA 1
ATOM 791 C C . GLY A 1 100 ? 10.203 -5.911 -9.442 1.00 88.19 100 GLY A C 1
ATOM 792 O O . GLY A 1 100 ? 10.113 -4.692 -9.574 1.00 88.19 100 GLY A O 1
ATOM 793 N N . ASN A 1 101 ? 11.025 -6.469 -8.540 1.00 85.88 101 ASN A N 1
ATOM 794 C CA . ASN A 1 101 ? 11.750 -5.750 -7.488 1.00 85.88 101 ASN A CA 1
ATOM 795 C C . ASN A 1 101 ? 10.837 -4.806 -6.679 1.00 85.88 101 ASN A C 1
ATOM 797 O O . ASN A 1 101 ? 11.246 -3.703 -6.304 1.00 85.88 101 ASN A O 1
ATOM 801 N N . GLU A 1 102 ? 9.603 -5.243 -6.412 1.00 89.31 102 GLU A N 1
ATOM 802 C CA . GLU A 1 102 ? 8.615 -4.494 -5.637 1.00 89.31 102 GLU A CA 1
ATOM 803 C C . GLU A 1 102 ? 9.136 -4.172 -4.223 1.00 89.31 102 GLU A C 1
ATOM 805 O O . GLU A 1 102 ? 9.773 -4.995 -3.557 1.00 89.31 102 GLU A O 1
ATOM 810 N N . ARG A 1 103 ? 8.887 -2.942 -3.752 1.00 87.06 103 ARG A N 1
ATOM 811 C CA . ARG A 1 103 ? 9.288 -2.467 -2.418 1.00 87.06 103 ARG A CA 1
ATOM 812 C C . ARG A 1 103 ? 8.159 -1.670 -1.783 1.00 87.06 103 ARG A C 1
ATOM 814 O O . ARG A 1 103 ? 7.623 -0.759 -2.410 1.00 87.06 103 ARG A O 1
ATOM 821 N N . LYS A 1 104 ? 7.882 -1.928 -0.502 1.00 86.69 104 LYS A N 1
ATOM 822 C CA . LYS A 1 104 ? 7.068 -1.016 0.310 1.00 86.69 104 LYS A CA 1
ATOM 823 C C . LYS A 1 104 ? 7.866 0.257 0.586 1.00 86.69 104 LYS A C 1
ATOM 825 O O . LYS A 1 104 ? 9.042 0.196 0.942 1.00 86.69 104 LYS A O 1
ATOM 830 N N . ARG A 1 105 ? 7.231 1.405 0.378 1.00 85.56 105 ARG A N 1
ATOM 831 C CA . ARG A 1 105 ? 7.806 2.742 0.554 1.00 85.56 105 ARG A CA 1
ATOM 832 C C . ARG A 1 105 ? 6.741 3.671 1.125 1.00 85.56 105 ARG A C 1
ATOM 834 O O . ARG A 1 105 ? 5.550 3.434 0.927 1.00 85.56 105 ARG A O 1
ATOM 841 N N . PHE A 1 106 ? 7.172 4.743 1.776 1.00 82.69 106 PHE A N 1
ATOM 842 C CA . PHE A 1 106 ? 6.279 5.777 2.278 1.00 82.69 106 PHE A CA 1
ATOM 843 C C . PHE A 1 106 ? 6.071 6.867 1.237 1.00 82.69 106 PHE A C 1
ATOM 845 O O . PHE A 1 106 ? 7.003 7.287 0.547 1.00 82.69 106 PHE A O 1
ATOM 852 N N . ARG A 1 107 ? 4.838 7.358 1.158 1.00 80.81 107 ARG A N 1
ATOM 853 C CA . ARG A 1 107 ? 4.469 8.515 0.350 1.00 80.81 107 ARG A CA 1
ATOM 854 C C . ARG A 1 107 ? 3.580 9.419 1.188 1.00 80.81 107 ARG A C 1
ATOM 856 O O . ARG A 1 107 ? 2.509 8.997 1.607 1.00 80.81 107 ARG A O 1
ATOM 863 N N . GLY A 1 108 ? 4.025 10.651 1.404 1.00 72.94 108 GLY A N 1
ATOM 864 C CA . GLY A 1 108 ? 3.162 11.724 1.885 1.00 72.94 108 GLY A CA 1
ATOM 865 C C . GLY A 1 108 ? 2.595 12.491 0.702 1.00 72.94 108 GLY A C 1
ATOM 866 O O . GLY A 1 108 ? 3.269 12.649 -0.320 1.00 72.94 108 GLY A O 1
ATOM 867 N N . ALA A 1 109 ? 1.348 12.922 0.822 1.00 68.44 109 ALA A N 1
ATOM 868 C CA . ALA A 1 109 ? 0.697 13.781 -0.150 1.00 68.44 109 ALA A CA 1
ATOM 869 C C . ALA A 1 109 ? -0.262 14.728 0.572 1.00 68.44 109 ALA A C 1
ATOM 871 O O . ALA A 1 109 ? -0.849 14.357 1.591 1.00 68.44 109 ALA A O 1
ATOM 872 N N . GLU A 1 110 ? -0.442 15.921 0.010 1.00 64.94 110 GLU A N 1
ATOM 873 C CA . GLU A 1 110 ? -1.514 16.827 0.411 1.00 64.94 110 GLU A CA 1
ATOM 874 C C . GLU A 1 110 ? -2.869 16.138 0.200 1.00 64.94 110 GLU A C 1
ATOM 876 O O . GLU A 1 110 ? -3.075 15.411 -0.779 1.00 64.94 110 GLU A O 1
ATOM 881 N N . ARG A 1 111 ? -3.793 16.352 1.136 1.00 64.50 111 ARG A N 1
ATOM 882 C CA . ARG A 1 111 ? -5.143 15.789 1.083 1.00 64.50 111 ARG A CA 1
ATOM 883 C C . ARG A 1 111 ? -6.084 16.861 0.541 1.00 64.50 111 ARG A C 1
ATOM 885 O O . ARG A 1 111 ? -6.136 17.950 1.097 1.00 64.50 111 ARG A O 1
ATOM 892 N N . ALA A 1 112 ? -6.861 16.558 -0.501 1.00 59.66 112 ALA A N 1
ATOM 893 C CA . ALA A 1 112 ? -7.907 17.480 -0.970 1.00 59.66 112 ALA A CA 1
ATOM 894 C C . ALA A 1 112 ? -9.227 17.336 -0.184 1.00 59.66 112 ALA A C 1
ATOM 896 O O . ALA A 1 112 ? -10.230 17.960 -0.525 1.00 59.66 112 ALA A O 1
ATOM 897 N N . CYS A 1 113 ? -9.246 16.488 0.846 1.00 69.75 113 CYS A N 1
ATOM 898 C CA . CYS A 1 113 ? -10.392 16.267 1.715 1.00 69.75 113 CYS A CA 1
ATOM 899 C C . CYS A 1 113 ? -9.967 15.893 3.133 1.00 69.75 113 CYS A C 1
ATOM 901 O O . CYS A 1 113 ? -8.790 15.679 3.418 1.00 69.75 113 CYS A O 1
ATOM 903 N N . THR A 1 114 ? -10.952 15.778 4.017 1.00 74.75 114 THR A N 1
ATOM 904 C CA . THR A 1 114 ? -10.775 15.587 5.460 1.00 74.75 114 THR A CA 1
ATOM 905 C C . THR A 1 114 ? -10.598 14.118 5.865 1.00 74.75 114 THR A C 1
ATOM 907 O O . THR A 1 114 ? -10.841 13.764 7.015 1.00 74.75 114 THR A O 1
ATOM 910 N N . ILE A 1 115 ? -10.175 13.241 4.945 1.00 74.75 115 ILE A N 1
ATOM 911 C CA . ILE A 1 115 ? -9.927 11.822 5.246 1.00 74.75 115 ILE A CA 1
ATOM 912 C C . ILE A 1 115 ? -8.845 11.686 6.329 1.00 74.75 115 ILE A C 1
ATOM 914 O O . ILE A 1 115 ? -7.728 12.173 6.164 1.00 74.75 115 ILE A O 1
ATOM 918 N N . GLY A 1 116 ? -9.182 11.061 7.451 1.00 70.81 116 GLY A N 1
ATOM 919 C CA . GLY A 1 116 ? -8.376 10.937 8.665 1.00 70.81 116 GLY A CA 1
ATOM 920 C C . GLY A 1 116 ? -8.569 12.046 9.705 1.00 70.81 116 GLY A C 1
ATOM 921 O O . GLY A 1 116 ? -7.955 11.990 10.769 1.00 70.81 116 GLY A O 1
ATOM 922 N N . GLU A 1 117 ? -9.418 13.046 9.449 1.00 76.12 117 GLU A N 1
ATOM 923 C CA . GLU A 1 117 ? -9.761 14.085 10.432 1.00 76.12 117 GLU A CA 1
ATOM 924 C C . GLU A 1 117 ? -11.019 13.699 11.204 1.00 76.12 117 GLU A C 1
ATOM 926 O O . GLU A 1 117 ? -12.015 13.310 10.603 1.00 76.12 117 GLU A O 1
ATOM 931 N N . ASN A 1 118 ? -10.989 13.816 12.535 1.00 76.31 118 ASN A N 1
ATOM 932 C CA . ASN A 1 118 ? -12.132 13.519 13.412 1.00 76.31 118 ASN A CA 1
ATOM 933 C C . ASN A 1 118 ? -12.777 12.140 13.151 1.00 76.31 118 ASN A C 1
ATOM 935 O O . ASN A 1 118 ? -13.992 11.993 13.245 1.00 76.31 118 ASN A O 1
ATOM 939 N N . GLY A 1 119 ? -11.970 11.138 12.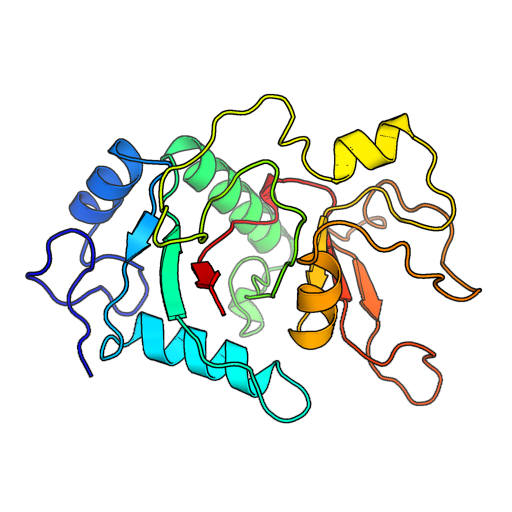780 1.00 69.81 119 GLY A N 1
ATOM 940 C CA . GLY A 1 119 ? -12.449 9.790 12.451 1.00 69.81 119 GLY A CA 1
ATOM 941 C C . GLY A 1 119 ? -13.100 9.657 11.068 1.00 69.81 119 GLY A C 1
ATOM 942 O O . GLY A 1 119 ? -13.667 8.612 10.762 1.00 69.81 119 GLY A O 1
ATOM 943 N N . ASN A 1 120 ? -13.033 10.679 10.210 1.00 72.25 120 ASN A N 1
ATOM 944 C CA . ASN A 1 120 ? -13.586 10.600 8.865 1.00 72.25 120 ASN A CA 1
ATOM 945 C C . ASN A 1 120 ? -12.768 9.642 7.986 1.00 72.25 120 ASN A C 1
ATOM 947 O O . ASN A 1 120 ? -11.668 9.971 7.559 1.00 72.25 120 ASN A O 1
ATOM 951 N N . VAL A 1 121 ? -13.329 8.488 7.645 1.00 72.06 121 VAL A N 1
ATOM 952 C CA . VAL A 1 121 ? -12.726 7.509 6.720 1.00 72.06 121 VAL A CA 1
ATOM 953 C C . VAL A 1 121 ? -13.364 7.540 5.326 1.00 72.06 121 VAL A C 1
ATOM 955 O O . VAL A 1 121 ? -13.099 6.681 4.486 1.00 72.06 121 VAL A O 1
ATOM 958 N N . THR A 1 122 ? -14.216 8.533 5.063 1.00 74.19 122 THR A N 1
ATOM 959 C CA . THR A 1 122 ? -14.954 8.645 3.804 1.00 74.19 122 THR A CA 1
ATOM 960 C C . THR A 1 122 ? -14.020 9.076 2.682 1.00 74.19 122 THR A C 1
ATOM 962 O O . THR A 1 122 ? -13.413 10.150 2.730 1.00 74.19 122 THR A O 1
ATOM 965 N N . MET A 1 123 ? -13.939 8.250 1.639 1.00 72.50 123 MET A N 1
ATOM 966 C CA . MET A 1 123 ? -13.227 8.598 0.413 1.00 72.50 123 MET A CA 1
ATOM 967 C C . MET A 1 123 ? -13.902 9.791 -0.266 1.00 72.50 123 MET A C 1
ATOM 969 O O . MET A 1 123 ? -15.119 9.824 -0.441 1.00 72.50 123 MET A O 1
ATOM 973 N N . CYS A 1 124 ? -13.100 10.765 -0.681 1.00 69.75 124 CYS A N 1
ATOM 974 C CA . CYS A 1 124 ? -13.576 11.919 -1.423 1.00 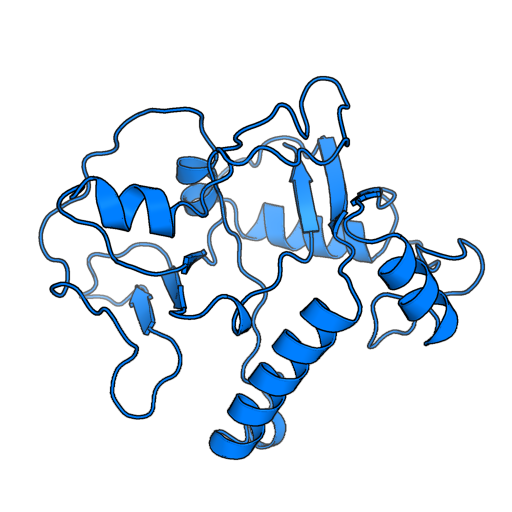69.75 124 CYS A CA 1
ATOM 975 C C . CYS A 1 124 ? -13.324 11.743 -2.922 1.00 69.75 124 CYS A C 1
ATOM 977 O O . CYS A 1 124 ? -12.205 11.473 -3.357 1.00 69.75 124 CYS A O 1
ATOM 979 N N . TYR A 1 125 ? -14.364 11.966 -3.721 1.00 65.88 125 TYR A N 1
ATOM 980 C CA . TYR A 1 125 ? -14.283 12.014 -5.181 1.00 65.88 125 TYR A CA 1
ATOM 981 C C . TYR A 1 125 ? -14.227 13.469 -5.639 1.00 65.88 125 TYR A C 1
ATOM 983 O O . TYR A 1 125 ? -15.073 13.934 -6.396 1.00 65.88 125 TYR A O 1
ATOM 991 N N . ASN A 1 126 ? -13.272 14.230 -5.102 1.00 58.69 126 ASN A N 1
ATOM 992 C CA . ASN A 1 126 ? -13.102 15.609 -5.530 1.00 58.69 126 ASN A CA 1
ATOM 993 C C . ASN A 1 126 ? -12.232 15.637 -6.795 1.00 58.69 126 ASN A C 1
ATOM 995 O O . ASN A 1 126 ? -11.126 15.098 -6.787 1.00 58.69 126 ASN A O 1
ATOM 999 N N . GLY A 1 127 ? -12.694 16.287 -7.868 1.00 54.72 127 GLY A N 1
ATOM 1000 C CA . GLY A 1 127 ? -11.881 16.530 -9.070 1.00 54.72 127 GLY A CA 1
ATOM 1001 C C . GLY A 1 127 ? -10.617 17.359 -8.784 1.00 54.72 127 GLY A C 1
ATOM 1002 O O . GLY A 1 127 ? -9.679 17.364 -9.583 1.00 54.72 127 GLY A O 1
ATOM 1003 N N . ASP A 1 128 ? -10.568 18.005 -7.615 1.00 48.59 128 ASP A N 1
ATOM 1004 C CA . ASP A 1 128 ? -9.408 18.727 -7.090 1.00 48.59 128 ASP A CA 1
ATOM 1005 C C . ASP A 1 128 ? -8.386 17.842 -6.363 1.00 48.59 128 ASP A C 1
ATOM 1007 O O . ASP A 1 128 ? -7.280 18.31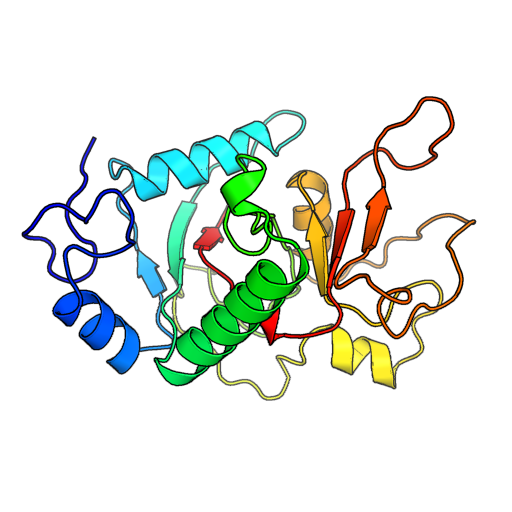1 -6.084 1.00 48.59 128 ASP A O 1
ATOM 1011 N N . CYS A 1 129 ? -8.672 16.549 -6.138 1.00 49.62 129 CYS A N 1
ATOM 1012 C CA . CYS A 1 129 ? -7.645 15.530 -5.881 1.00 49.62 129 CYS A CA 1
ATOM 1013 C C . CYS A 1 129 ? -6.832 15.303 -7.166 1.00 49.62 129 CYS A C 1
ATOM 1015 O O . CYS A 1 129 ? -6.747 14.194 -7.694 1.00 49.62 129 CYS A O 1
ATOM 1017 N N . LYS A 1 130 ? -6.221 16.362 -7.706 1.00 50.19 130 LYS A N 1
ATOM 1018 C CA . LYS A 1 130 ? -5.242 16.220 -8.771 1.00 50.19 130 LYS A CA 1
ATOM 1019 C C . LYS A 1 130 ? -4.111 15.389 -8.184 1.00 50.19 130 LYS A C 1
ATOM 1021 O O . LYS A 1 130 ? -3.569 15.781 -7.144 1.00 50.19 130 LYS A O 1
ATOM 1026 N N . PRO A 1 131 ? -3.715 14.263 -8.806 1.00 51.12 131 PRO A N 1
ATOM 1027 C CA . PRO A 1 131 ? -2.447 13.658 -8.443 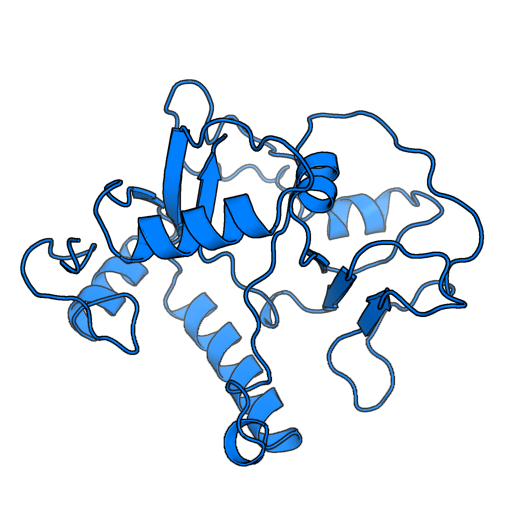1.00 51.12 131 PRO A CA 1
ATOM 1028 C C . PRO A 1 131 ? -1.429 14.793 -8.530 1.00 51.12 131 PRO A C 1
ATOM 1030 O O . PRO A 1 131 ? -1.388 15.491 -9.532 1.00 51.12 131 PRO A O 1
ATOM 1033 N N . TYR A 1 132 ? -0.684 15.052 -7.458 1.00 48.69 132 TYR A N 1
ATOM 1034 C CA . TYR A 1 132 ? 0.266 16.170 -7.329 1.00 48.69 132 TYR A CA 1
ATOM 1035 C C . TYR A 1 132 ? 1.127 16.416 -8.596 1.00 48.69 132 TYR A C 1
ATOM 1037 O O . TYR A 1 132 ? 1.506 17.544 -8.902 1.00 48.69 132 TYR A O 1
ATOM 1045 N N . LEU A 1 133 ? 1.338 15.360 -9.386 1.00 45.47 133 LEU A N 1
ATOM 1046 C CA . LEU A 1 133 ? 1.775 15.366 -10.783 1.00 45.47 133 LEU A CA 1
ATOM 1047 C C . LEU A 1 133 ? 1.063 16.367 -11.714 1.00 45.47 133 LEU A C 1
ATOM 1049 O O . LEU A 1 133 ? 1.744 17.144 -12.369 1.00 45.47 133 LEU A O 1
ATOM 1053 N N . ASP A 1 134 ? -0.266 16.373 -11.801 1.00 42.06 134 ASP A N 1
ATOM 1054 C CA . ASP A 1 134 ? -1.037 17.237 -12.704 1.00 42.06 134 ASP A CA 1
ATOM 1055 C C . ASP A 1 134 ? -1.016 18.705 -12.273 1.00 42.06 134 ASP A C 1
ATOM 1057 O O . ASP A 1 134 ? -0.965 19.595 -13.125 1.00 42.06 134 ASP A O 1
ATOM 1061 N N . LEU A 1 135 ? -1.007 18.977 -10.962 1.00 46.06 135 LEU A N 1
ATOM 1062 C CA . LEU A 1 135 ? -0.813 20.336 -10.452 1.00 46.06 135 LEU A CA 1
ATOM 1063 C C . LEU A 1 135 ? 0.595 20.836 -10.802 1.00 46.06 135 LEU A C 1
ATOM 1065 O O . LEU A 1 135 ? 0.728 21.940 -11.326 1.00 46.06 135 LEU A O 1
ATOM 1069 N N . LYS A 1 136 ? 1.629 20.002 -10.622 1.00 48.75 136 LYS A N 1
ATOM 1070 C CA . LYS A 1 136 ? 3.008 20.330 -11.018 1.00 48.75 136 LYS A CA 1
ATOM 1071 C C . LYS A 1 136 ? 3.190 20.502 -12.524 1.00 48.75 136 LYS A C 1
ATOM 1073 O O . LYS A 1 136 ? 3.868 21.440 -12.932 1.00 48.75 136 LYS A O 1
ATOM 1078 N N . ARG A 1 137 ? 2.541 19.667 -13.349 1.00 47.09 137 ARG A N 1
ATOM 1079 C CA . ARG A 1 137 ? 2.550 19.781 -14.823 1.00 47.09 137 ARG A CA 1
ATOM 1080 C C . ARG A 1 137 ? 2.049 21.138 -15.310 1.00 47.09 137 ARG A C 1
ATOM 1082 O O . ARG A 1 137 ? 2.531 21.616 -16.328 1.00 47.09 137 ARG A O 1
ATOM 1089 N N . ARG A 1 138 ? 1.074 21.738 -14.617 1.00 45.59 138 ARG A N 1
ATOM 1090 C CA . ARG A 1 138 ? 0.403 22.972 -15.064 1.00 45.59 138 ARG A CA 1
ATOM 1091 C C . ARG A 1 138 ? 0.998 24.263 -14.502 1.00 45.59 138 ARG A C 1
ATOM 1093 O O . ARG A 1 138 ? 0.780 25.312 -15.088 1.00 45.59 138 ARG A O 1
ATOM 1100 N N . THR A 1 139 ? 1.695 24.206 -13.370 1.00 46.44 139 THR A N 1
ATOM 1101 C CA . THR A 1 139 ? 2.067 25.406 -12.591 1.00 46.44 139 THR A CA 1
ATOM 1102 C C . THR A 1 139 ? 3.537 25.796 -12.700 1.00 46.44 139 THR A C 1
ATOM 1104 O O . THR A 1 139 ? 3.902 26.864 -12.224 1.00 46.44 139 THR A O 1
ATOM 1107 N N . GLY A 1 140 ? 4.386 24.966 -13.315 1.00 41.84 140 GLY A N 1
ATOM 1108 C CA . GLY A 1 140 ? 5.787 25.327 -13.540 1.00 41.84 140 GLY A CA 1
ATOM 1109 C C . GLY A 1 140 ? 6.588 25.553 -12.254 1.00 41.84 140 GLY A C 1
ATOM 1110 O O . GLY A 1 140 ? 7.552 26.308 -12.288 1.00 41.84 140 GLY A O 1
ATOM 1111 N N . TYR A 1 141 ? 6.212 24.920 -11.130 1.00 40.72 141 TYR A N 1
ATOM 1112 C CA . TYR A 1 141 ? 6.995 24.966 -9.888 1.00 40.72 141 TYR A CA 1
ATOM 1113 C C . TYR A 1 141 ? 8.445 24.542 -10.172 1.00 40.72 141 TYR A C 1
ATOM 1115 O O . TYR A 1 141 ? 8.743 23.359 -10.362 1.00 40.72 141 TYR A O 1
ATOM 1123 N N . HIS A 1 142 ? 9.338 25.529 -10.234 1.00 35.03 142 HIS A N 1
ATOM 1124 C CA . HIS A 1 142 ? 10.751 25.334 -10.522 1.00 35.03 142 HIS A CA 1
ATOM 1125 C C . HIS A 1 142 ? 11.402 24.464 -9.435 1.00 35.03 142 HIS A C 1
ATOM 1127 O O . HIS A 1 142 ? 11.122 24.624 -8.248 1.00 35.03 142 HIS A O 1
ATOM 1133 N N . GLY A 1 143 ? 12.247 23.519 -9.861 1.00 39.69 143 GLY A N 1
ATOM 1134 C CA . GLY A 1 143 ? 12.997 22.625 -8.970 1.00 39.69 143 GLY A CA 1
ATOM 1135 C C . GLY A 1 143 ? 12.288 21.331 -8.560 1.00 39.69 143 GLY A C 1
ATOM 1136 O O . GLY A 1 143 ? 12.626 20.773 -7.527 1.00 39.69 143 GLY A O 1
ATOM 1137 N N . THR A 1 144 ? 11.280 20.834 -9.299 1.00 35.94 144 THR A N 1
ATOM 1138 C CA . THR A 1 144 ? 10.757 19.477 -9.032 1.00 35.94 144 THR A CA 1
ATOM 1139 C C . THR A 1 144 ? 10.349 18.664 -10.266 1.00 35.94 144 THR A C 1
ATOM 1141 O O . THR A 1 144 ? 9.922 19.181 -11.293 1.00 35.94 144 THR A O 1
ATOM 1144 N N . ARG A 1 145 ? 10.511 17.342 -10.124 1.00 46.12 145 ARG A N 1
ATOM 1145 C CA . ARG A 1 145 ? 10.394 16.286 -11.144 1.00 46.12 145 ARG A CA 1
ATOM 1146 C C . ARG A 1 145 ? 8.937 15.984 -11.529 1.00 46.12 145 ARG A C 1
ATOM 1148 O O . ARG A 1 145 ? 8.039 16.070 -10.694 1.00 46.12 145 ARG A O 1
ATOM 1155 N N . LEU A 1 146 ? 8.717 15.554 -12.775 1.00 39.06 146 LEU A N 1
ATOM 1156 C CA . LEU A 1 146 ? 7.429 15.063 -13.287 1.00 39.06 146 LEU A CA 1
ATOM 1157 C C . LEU A 1 146 ? 7.268 13.561 -13.001 1.00 39.06 146 LEU A C 1
ATOM 1159 O O . LEU A 1 146 ? 7.331 12.745 -13.917 1.00 39.06 146 LEU A O 1
ATOM 1163 N N . ALA A 1 147 ? 7.127 13.176 -11.729 1.00 44.81 147 ALA A N 1
ATOM 1164 C CA . ALA A 1 147 ? 7.030 11.763 -11.356 1.00 44.81 147 ALA A CA 1
ATOM 1165 C C . ALA A 1 147 ? 6.367 11.520 -9.978 1.00 44.81 147 ALA A C 1
ATOM 1167 O O . ALA A 1 147 ? 6.146 12.455 -9.207 1.00 44.81 147 ALA A O 1
ATOM 1168 N N . ILE A 1 148 ? 6.012 10.265 -9.668 1.00 52.88 148 ILE A N 1
ATOM 1169 C CA . ILE A 1 148 ? 5.513 9.852 -8.345 1.00 52.88 148 ILE A CA 1
ATOM 1170 C C . ILE A 1 148 ? 6.714 9.543 -7.449 1.00 52.88 148 ILE A C 1
ATOM 1172 O O . ILE A 1 148 ? 7.522 8.675 -7.774 1.00 52.88 148 ILE A O 1
ATOM 1176 N N . HIS A 1 149 ? 6.801 10.221 -6.307 1.00 53.38 149 HIS A N 1
ATOM 1177 C CA . HIS A 1 149 ? 7.886 10.059 -5.342 1.00 53.38 149 HIS A CA 1
ATOM 1178 C C . HIS A 1 149 ? 7.472 9.144 -4.187 1.00 53.38 149 HIS A C 1
ATOM 1180 O O . HIS A 1 149 ? 6.384 9.294 -3.626 1.00 53.38 149 HIS A O 1
ATOM 1186 N N . ALA A 1 150 ? 8.364 8.232 -3.813 1.00 55.06 150 ALA A N 1
ATOM 1187 C CA . ALA A 1 150 ? 8.248 7.399 -2.627 1.00 55.06 150 ALA A CA 1
ATOM 1188 C C . ALA A 1 150 ? 9.612 7.305 -1.932 1.00 55.06 150 ALA A C 1
ATOM 1190 O O . ALA A 1 150 ? 10.653 7.217 -2.579 1.00 55.06 150 ALA A O 1
ATOM 1191 N N . VAL A 1 151 ? 9.629 7.327 -0.606 1.00 55.03 151 VAL A N 1
ATOM 1192 C CA . VAL A 1 151 ? 10.857 7.388 0.201 1.00 55.03 151 VAL A CA 1
ATOM 1193 C C . VAL A 1 151 ? 10.911 6.210 1.169 1.00 55.03 151 VAL A C 1
ATOM 1195 O O . VAL A 1 151 ? 9.874 5.688 1.575 1.00 55.03 151 VAL A O 1
ATOM 1198 N N . SER A 1 152 ? 12.110 5.754 1.544 1.00 60.31 152 SER A N 1
ATOM 1199 C CA . SER A 1 152 ? 12.241 4.796 2.664 1.00 60.31 152 SER A CA 1
ATOM 1200 C C . SER A 1 152 ? 12.021 5.444 4.025 1.00 60.31 152 SER A C 1
ATOM 1202 O O . SER A 1 152 ? 11.618 4.753 4.948 1.00 60.31 152 SER A O 1
ATOM 1204 N N . HIS A 1 153 ? 12.305 6.742 4.154 1.00 56.91 153 HIS A N 1
ATOM 1205 C CA . HIS A 1 153 ? 12.278 7.442 5.436 1.00 56.91 153 HIS A CA 1
ATOM 1206 C C . HIS A 1 153 ? 10.987 8.238 5.577 1.00 56.91 153 HIS A C 1
ATOM 1208 O O . HIS A 1 153 ? 10.685 9.127 4.773 1.00 56.91 153 HIS A O 1
ATOM 1214 N N . LEU A 1 154 ? 10.244 7.952 6.633 1.00 59.31 154 LEU A N 1
ATOM 1215 C CA . LEU A 1 154 ? 8.925 8.501 6.863 1.00 59.31 154 LEU A CA 1
ATOM 1216 C C . LEU A 1 154 ? 8.964 9.985 7.251 1.00 59.31 154 LEU A C 1
ATOM 1218 O O . LEU A 1 154 ? 8.109 10.729 6.787 1.00 59.31 154 LEU A O 1
ATOM 1222 N N . ASN A 1 155 ? 10.004 10.470 7.941 1.00 56.56 155 ASN A N 1
ATOM 1223 C CA . ASN A 1 155 ? 10.165 11.910 8.223 1.00 56.56 155 ASN A CA 1
ATOM 1224 C C . ASN A 1 155 ? 10.172 12.760 6.945 1.00 56.56 155 ASN A C 1
ATOM 1226 O O . ASN A 1 155 ? 9.710 13.898 6.938 1.00 56.56 155 ASN A O 1
ATOM 1230 N N . LYS A 1 156 ? 10.725 12.225 5.849 1.00 60.06 156 LYS A N 1
ATOM 1231 C CA . LYS A 1 156 ? 10.744 12.899 4.545 1.00 60.06 156 LYS A CA 1
ATOM 1232 C C . LYS A 1 156 ? 9.353 12.856 3.907 1.00 60.06 156 LYS A C 1
ATOM 1234 O O . LYS A 1 156 ? 8.916 13.876 3.392 1.00 60.06 156 LYS A O 1
ATOM 1239 N N . ALA A 1 157 ? 8.648 11.724 3.984 1.00 54.44 157 ALA A N 1
ATOM 1240 C CA . ALA A 1 157 ? 7.264 11.609 3.519 1.00 54.44 157 ALA A CA 1
ATOM 1241 C C . ALA A 1 157 ? 6.323 12.550 4.292 1.00 54.44 157 ALA A C 1
ATOM 1243 O O . ALA A 1 157 ? 5.534 13.253 3.671 1.00 54.44 157 ALA A O 1
ATOM 1244 N N . ALA A 1 158 ? 6.461 12.631 5.617 1.00 56.31 158 ALA A N 1
ATOM 1245 C CA . ALA A 1 158 ? 5.666 13.484 6.498 1.00 56.31 158 ALA A CA 1
ATOM 1246 C C . ALA A 1 158 ? 5.736 14.968 6.109 1.00 56.31 158 ALA A C 1
ATOM 1248 O O . ALA A 1 158 ? 4.718 15.651 6.133 1.00 56.31 158 ALA A O 1
ATOM 1249 N N . LYS A 1 159 ? 6.897 15.457 5.640 1.00 55.56 159 LYS A N 1
ATOM 1250 C CA . LYS A 1 159 ? 7.040 16.833 5.119 1.00 55.56 159 LYS A CA 1
ATOM 1251 C C . LYS A 1 159 ? 6.093 17.139 3.956 1.00 55.56 159 LYS A C 1
ATOM 1253 O O . LYS A 1 159 ? 5.708 18.288 3.785 1.00 55.56 159 LYS A O 1
ATOM 1258 N N . TYR A 1 160 ? 5.721 16.127 3.172 1.00 53.59 160 TYR A N 1
ATOM 1259 C CA . TYR A 1 160 ? 4.789 16.253 2.049 1.00 53.59 160 TYR A CA 1
ATOM 1260 C C . TYR A 1 160 ? 3.330 15.954 2.431 1.00 53.59 160 TYR A C 1
ATOM 1262 O O . TYR A 1 160 ? 2.456 16.053 1.576 1.00 53.59 160 TYR A O 1
ATOM 1270 N N . ALA A 1 161 ? 3.059 15.562 3.681 1.00 50.62 161 ALA A N 1
ATOM 1271 C CA . ALA A 1 161 ? 1.713 15.285 4.193 1.00 50.62 161 ALA A CA 1
ATOM 1272 C C . ALA A 1 161 ? 1.066 16.503 4.892 1.00 50.62 161 ALA A C 1
ATOM 1274 O O . ALA A 1 161 ? -0.060 16.409 5.376 1.00 50.62 161 ALA A O 1
ATOM 1275 N N . ILE A 1 162 ? 1.770 17.640 4.955 1.00 51.72 162 ILE A N 1
ATOM 1276 C CA . ILE A 1 162 ? 1.323 18.871 5.621 1.00 51.72 162 ILE A CA 1
ATOM 1277 C C . ILE A 1 162 ? 0.567 19.758 4.621 1.00 51.72 162 ILE A C 1
ATOM 1279 O O . ILE A 1 162 ? 1.046 19.994 3.514 1.00 51.72 162 ILE A O 1
ATOM 1283 N N . ASN A 1 163 ? -0.586 20.299 5.029 1.00 40.72 163 ASN A N 1
ATOM 1284 C CA . ASN A 1 163 ? -1.289 21.351 4.290 1.00 40.72 163 ASN A CA 1
ATOM 1285 C C . ASN A 1 163 ? -0.394 22.601 4.197 1.00 40.72 163 ASN A C 1
ATOM 1287 O O . ASN A 1 163 ? -0.192 23.275 5.201 1.00 40.72 163 ASN A O 1
ATOM 1291 N N . LYS A 1 164 ? 0.135 22.885 2.995 1.00 36.69 164 LYS A N 1
ATOM 1292 C CA . LYS A 1 164 ? 0.894 24.089 2.600 1.00 36.69 164 LYS A CA 1
ATOM 1293 C C . LYS A 1 164 ? 1.931 24.606 3.611 1.00 36.69 164 LYS A C 1
ATOM 1295 O O . LYS A 1 164 ? 1.620 25.445 4.447 1.00 36.69 164 LYS A O 1
ATOM 1300 N N . VAL A 1 165 ? 3.208 24.319 3.348 1.00 29.80 165 VAL A N 1
ATOM 1301 C CA . VAL A 1 165 ? 4.274 25.336 3.462 1.00 29.80 165 VAL A CA 1
ATOM 1302 C C . VAL A 1 165 ? 5.300 25.086 2.343 1.00 29.80 165 VAL A C 1
ATOM 1304 O O . VAL A 1 165 ? 5.723 23.940 2.173 1.00 29.80 165 VAL A O 1
ATOM 1307 N N . PRO A 1 166 ? 5.712 26.099 1.553 1.00 32.34 166 PRO A N 1
ATOM 1308 C CA . PRO A 1 166 ? 6.761 25.909 0.561 1.00 32.34 166 PRO A CA 1
ATOM 1309 C C . PRO A 1 166 ? 8.076 25.610 1.281 1.00 32.34 166 PRO A C 1
ATOM 1311 O O . PRO A 1 166 ? 8.504 26.370 2.146 1.00 32.34 166 PRO A O 1
ATOM 1314 N N . SER A 1 167 ? 8.720 24.501 0.921 1.00 31.94 167 SER A N 1
ATOM 1315 C CA . SER A 1 167 ? 10.090 24.225 1.352 1.00 31.94 167 SER A CA 1
ATOM 1316 C C . SER A 1 167 ? 11.050 24.587 0.224 1.00 31.94 167 SER A C 1
ATOM 1318 O O . SER A 1 167 ? 10.924 24.090 -0.893 1.00 31.94 167 SER A O 1
ATOM 1320 N N . ASN A 1 168 ? 11.997 25.474 0.525 1.00 31.06 168 ASN A N 1
ATOM 1321 C CA . ASN A 1 168 ? 13.137 25.772 -0.336 1.00 31.06 168 ASN A CA 1
ATOM 1322 C C . ASN A 1 168 ? 14.062 24.544 -0.343 1.00 31.06 168 ASN A C 1
ATOM 1324 O O . ASN A 1 168 ? 14.578 24.165 0.710 1.00 31.06 168 ASN A O 1
ATOM 1328 N N . VAL A 1 169 ? 14.247 23.901 -1.500 1.00 33.50 169 VAL A N 1
ATOM 1329 C CA . VAL A 1 169 ? 15.150 22.748 -1.661 1.00 33.50 169 VAL A CA 1
ATOM 1330 C C . VAL A 1 169 ? 16.307 23.122 -2.591 1.00 33.50 169 VAL A C 1
ATOM 1332 O O . VAL A 1 169 ? 16.124 23.796 -3.599 1.00 33.50 169 VAL A O 1
ATOM 1335 N N . THR A 1 170 ? 17.498 22.716 -2.158 1.00 28.69 170 THR A N 1
ATOM 1336 C CA . THR A 1 170 ? 18.843 23.174 -2.516 1.00 28.69 170 THR A CA 1
ATOM 1337 C C . THR A 1 170 ? 19.415 22.622 -3.830 1.00 28.69 170 THR A C 1
ATOM 1339 O O . THR A 1 170 ? 19.034 21.569 -4.335 1.00 28.69 170 THR A O 1
ATOM 1342 N N . GLU A 1 171 ? 20.381 23.374 -4.357 1.00 33.62 171 GLU A N 1
ATOM 1343 C CA . GLU A 1 171 ? 20.923 23.360 -5.717 1.00 33.62 171 GLU A CA 1
ATOM 1344 C C . GLU A 1 171 ? 21.937 22.231 -5.995 1.00 33.62 171 GLU A C 1
ATOM 1346 O O . GLU A 1 171 ? 23.108 22.314 -5.633 1.00 33.62 171 GLU A O 1
ATOM 1351 N N . ARG A 1 172 ? 21.480 21.179 -6.685 1.00 37.84 172 ARG A N 1
ATOM 1352 C CA . ARG A 1 172 ? 22.107 20.531 -7.867 1.00 37.84 172 ARG A CA 1
ATOM 1353 C C . ARG A 1 172 ? 21.321 19.260 -8.187 1.00 37.84 172 ARG A C 1
ATOM 1355 O O . ARG A 1 172 ? 21.717 18.137 -7.879 1.00 37.84 172 ARG A O 1
ATOM 1362 N N . GLU A 1 173 ? 20.156 19.463 -8.789 1.00 44.44 173 GLU A N 1
ATOM 1363 C CA . GLU A 1 173 ? 19.284 18.401 -9.282 1.00 44.44 173 GLU A CA 1
ATOM 1364 C C . GLU A 1 173 ? 19.633 18.038 -10.734 1.00 44.44 173 GLU A C 1
ATOM 1366 O O . GLU A 1 173 ? 19.971 18.911 -11.533 1.00 44.44 173 GLU A O 1
ATOM 1371 N N . MET A 1 174 ? 19.532 16.754 -11.106 1.00 42.81 174 MET A N 1
ATOM 1372 C CA . MET A 1 174 ? 19.559 16.370 -12.524 1.00 42.81 174 MET A CA 1
ATOM 1373 C C . MET A 1 174 ? 18.344 16.989 -13.236 1.00 42.81 174 MET A C 1
ATOM 1375 O O . MET A 1 174 ? 17.222 16.802 -12.750 1.00 42.81 174 MET A O 1
ATOM 1379 N N . PRO A 1 175 ? 18.529 17.681 -14.375 1.00 49.12 175 PRO A N 1
ATOM 1380 C CA . PRO A 1 175 ? 17.432 18.342 -15.061 1.00 49.12 175 PRO A CA 1
ATOM 1381 C C . PRO A 1 175 ? 16.371 17.328 -15.509 1.00 49.12 175 PRO A C 1
ATOM 1383 O O . PRO A 1 175 ? 16.679 16.344 -16.174 1.00 49.12 175 PRO A O 1
ATOM 1386 N N . LEU A 1 176 ? 15.124 17.586 -15.099 1.00 54.22 176 LEU A N 1
ATOM 1387 C CA . LEU A 1 176 ? 13.857 17.167 -15.715 1.00 54.22 176 LEU A CA 1
ATOM 1388 C C . LEU A 1 176 ? 13.871 15.816 -16.468 1.00 54.22 176 LEU A C 1
ATOM 1390 O O . LEU A 1 176 ? 13.613 15.768 -17.670 1.00 54.22 176 LEU A O 1
ATOM 1394 N N . LEU A 1 177 ? 14.087 14.695 -15.771 1.00 52.97 177 LEU A N 1
ATOM 1395 C CA . LEU A 1 177 ? 13.732 13.389 -16.339 1.00 52.97 177 LEU A CA 1
ATOM 1396 C C . LEU A 1 177 ? 12.203 13.279 -16.380 1.00 52.97 177 LEU A C 1
ATOM 1398 O O . LEU A 1 177 ? 11.551 13.244 -15.338 1.00 52.97 177 LEU A O 1
ATOM 1402 N N . GLN A 1 178 ? 11.635 13.270 -17.586 1.00 61.56 178 GLN A N 1
ATOM 1403 C CA . GLN A 1 178 ? 10.193 13.078 -17.815 1.00 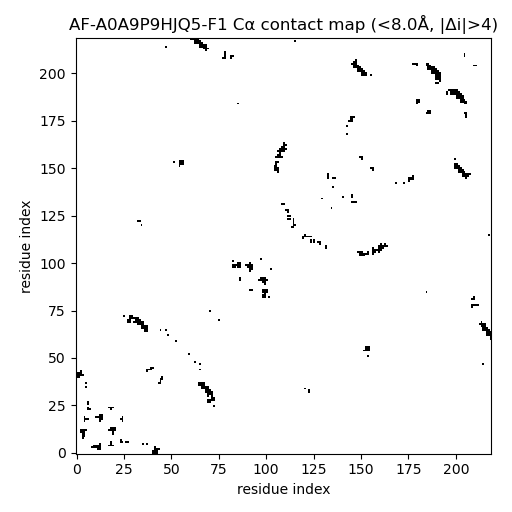61.56 178 GLN A CA 1
ATOM 1404 C C . GLN A 1 178 ? 9.822 11.603 -18.023 1.00 61.56 178 GLN A C 1
ATOM 1406 O O . GLN A 1 178 ? 8.649 11.243 -18.042 1.00 61.56 178 GLN A O 1
ATOM 1411 N N . GLN A 1 179 ? 10.830 10.749 -18.179 1.00 56.47 179 GLN A N 1
ATOM 1412 C CA . GLN A 1 179 ? 10.715 9.314 -18.392 1.00 56.47 179 GLN A CA 1
ATOM 1413 C C . GLN A 1 179 ? 11.913 8.622 -17.729 1.00 56.47 179 GLN A C 1
ATOM 1415 O O . GLN A 1 179 ? 12.943 9.278 -17.509 1.00 56.47 179 GLN A O 1
ATOM 1420 N N . PRO A 1 180 ? 11.822 7.323 -17.396 1.00 63.22 180 PRO A N 1
ATOM 1421 C CA . PRO A 1 180 ? 12.962 6.630 -16.828 1.00 63.22 180 PRO A CA 1
ATOM 1422 C C . PRO A 1 180 ? 14.107 6.537 -17.859 1.00 63.22 180 PRO A C 1
ATOM 1424 O O . PRO A 1 180 ? 13.855 6.541 -19.069 1.00 63.22 180 PRO A O 1
ATOM 1427 N N . PRO A 1 181 ? 15.373 6.450 -17.410 1.00 69.25 181 PRO A N 1
ATOM 1428 C CA . PRO A 1 181 ? 16.503 6.206 -18.299 1.00 69.25 181 PRO A CA 1
ATOM 1429 C C . PRO A 1 181 ? 16.305 4.937 -19.137 1.00 69.25 181 PRO A C 1
ATOM 1431 O O . PRO A 1 181 ? 15.642 3.993 -18.708 1.00 69.25 181 PRO A O 1
ATOM 1434 N N . HIS A 1 182 ? 16.914 4.891 -20.322 1.00 67.38 182 HIS A N 1
ATOM 1435 C CA . HIS A 1 182 ? 16.813 3.735 -21.214 1.00 67.38 182 HIS A CA 1
ATOM 1436 C C . HIS A 1 182 ? 17.180 2.429 -20.481 1.00 67.38 182 HIS A C 1
ATOM 1438 O O . HIS A 1 182 ? 18.267 2.331 -19.912 1.00 67.38 182 HIS A O 1
ATOM 1444 N N . ARG A 1 183 ? 16.274 1.436 -20.535 1.00 72.19 183 ARG A N 1
ATOM 1445 C CA . ARG A 1 183 ? 16.322 0.130 -19.829 1.00 72.19 183 ARG A CA 1
ATOM 1446 C C . ARG A 1 183 ? 16.047 0.151 -18.321 1.00 72.19 183 ARG A C 1
ATOM 1448 O O . ARG A 1 183 ? 16.271 -0.859 -17.662 1.00 72.19 183 ARG A O 1
ATOM 1455 N N . TYR A 1 184 ? 15.542 1.252 -17.782 1.00 73.81 184 TYR A N 1
ATOM 1456 C CA . TYR A 1 184 ? 15.119 1.346 -16.387 1.00 73.81 184 TYR A CA 1
ATOM 1457 C C . TYR A 1 184 ? 13.627 1.676 -16.297 1.00 73.81 184 TYR A C 1
ATOM 1459 O O . TYR A 1 184 ? 13.051 2.247 -17.219 1.00 73.81 184 TYR A O 1
ATOM 1467 N N . ASP A 1 185 ? 13.011 1.337 -15.163 1.00 73.31 185 ASP A N 1
ATOM 1468 C CA . ASP A 1 185 ? 11.581 1.575 -14.893 1.00 73.31 185 ASP A CA 1
ATOM 1469 C C . ASP A 1 185 ? 11.350 2.568 -13.739 1.00 73.31 185 ASP A C 1
ATOM 1471 O O . ASP A 1 185 ? 10.243 3.054 -13.509 1.00 73.31 185 ASP A O 1
ATOM 1475 N N . SER A 1 186 ? 12.411 2.892 -12.999 1.00 64.38 186 SER A N 1
ATOM 1476 C CA . SER A 1 186 ? 12.413 3.867 -11.912 1.00 64.38 186 SER A CA 1
ATOM 1477 C C . SER A 1 186 ? 13.792 4.495 -11.765 1.00 64.38 186 SER A C 1
ATOM 1479 O O . SER A 1 186 ? 14.789 3.974 -12.270 1.00 64.38 186 SER A O 1
ATOM 1481 N N . VAL A 1 187 ? 13.853 5.620 -11.058 1.00 61.56 187 VAL A N 1
ATOM 1482 C CA . VAL A 1 187 ? 15.117 6.238 -10.660 1.00 61.56 187 VAL A CA 1
ATOM 1483 C C . VAL A 1 187 ? 15.186 6.278 -9.142 1.00 61.56 187 VAL A C 1
ATOM 1485 O O . VAL A 1 187 ? 14.281 6.779 -8.477 1.00 61.56 187 VAL A O 1
ATOM 1488 N N . ILE A 1 188 ? 16.281 5.753 -8.597 1.00 60.22 188 ILE A N 1
ATOM 1489 C CA . ILE A 1 188 ? 16.656 5.943 -7.198 1.00 60.22 188 ILE A CA 1
ATOM 1490 C C . ILE A 1 188 ? 17.606 7.134 -7.174 1.00 60.22 188 ILE A C 1
ATOM 1492 O O . ILE A 1 188 ? 18.747 7.027 -7.618 1.00 60.22 188 ILE A O 1
ATOM 1496 N N . TYR A 1 189 ? 17.122 8.281 -6.714 1.00 55.03 189 TYR A N 1
ATOM 1497 C CA . TYR A 1 189 ? 17.850 9.545 -6.832 1.00 55.03 189 TYR A CA 1
ATOM 1498 C C . TYR A 1 189 ? 18.838 9.796 -5.703 1.00 55.03 189 TYR A C 1
ATOM 1500 O O . TYR A 1 189 ? 19.746 10.611 -5.838 1.00 55.03 189 TYR A O 1
ATOM 1508 N N . ALA A 1 190 ? 18.666 9.091 -4.595 1.00 52.09 190 ALA A N 1
ATOM 1509 C CA . ALA A 1 190 ? 19.467 9.280 -3.413 1.00 52.09 190 ALA A CA 1
ATOM 1510 C C . ALA A 1 190 ? 19.784 7.917 -2.815 1.00 52.09 190 ALA A C 1
ATOM 1512 O O . ALA A 1 190 ? 18.901 7.188 -2.387 1.00 52.09 190 ALA A O 1
ATOM 1513 N N . ARG A 1 191 ? 21.057 7.547 -2.785 1.00 48.91 191 ARG A N 1
ATOM 1514 C CA . ARG A 1 191 ? 21.548 6.590 -1.797 1.00 48.91 191 ARG A CA 1
ATOM 1515 C C . ARG A 1 191 ? 22.582 7.342 -0.978 1.00 48.91 191 ARG A C 1
ATOM 1517 O O . ARG A 1 191 ? 23.458 7.939 -1.609 1.00 48.91 191 ARG A O 1
ATOM 1524 N N . PRO A 1 192 ? 22.516 7.308 0.363 1.00 47.59 192 PRO A N 1
ATOM 1525 C CA . PRO A 1 192 ? 23.591 7.834 1.186 1.00 47.59 192 PRO A CA 1
ATOM 1526 C C . PRO A 1 192 ? 24.902 7.191 0.725 1.00 47.59 192 PRO A C 1
ATOM 1528 O O . PRO A 1 192 ? 25.062 5.970 0.751 1.00 47.59 192 PRO A O 1
ATOM 1531 N N . ARG A 1 193 ? 25.806 8.009 0.198 1.00 48.31 193 ARG A N 1
ATOM 1532 C CA . ARG A 1 193 ? 27.178 7.643 -0.164 1.00 48.31 193 ARG A CA 1
ATOM 1533 C C . ARG A 1 193 ? 28.083 8.755 0.359 1.00 48.31 193 ARG A C 1
ATOM 1535 O O . ARG A 1 193 ? 27.598 9.879 0.463 1.00 48.31 193 ARG A O 1
ATOM 1542 N N . PRO A 1 194 ? 29.374 8.491 0.622 1.00 45.19 194 PRO A N 1
ATOM 1543 C CA . PRO A 1 194 ? 30.290 9.494 1.177 1.00 45.19 194 PRO A CA 1
ATOM 1544 C C . PRO A 1 194 ? 30.340 10.821 0.396 1.00 45.19 194 PRO A C 1
ATOM 1546 O O . PRO A 1 194 ? 30.642 11.856 0.971 1.00 45.19 194 PRO A O 1
ATOM 1549 N N . SER A 1 195 ? 30.006 10.800 -0.900 1.00 48.75 195 SER A N 1
ATOM 1550 C CA . SER A 1 195 ? 29.966 11.963 -1.795 1.00 48.75 195 SER A CA 1
ATOM 1551 C C . SER A 1 195 ? 28.550 12.421 -2.185 1.00 48.75 195 SER A C 1
ATOM 1553 O O . SER A 1 195 ? 28.395 13.206 -3.119 1.00 48.75 195 SER A O 1
ATOM 1555 N N . SER A 1 196 ? 27.500 11.883 -1.557 1.00 46.50 196 SER A N 1
ATOM 1556 C CA . SER A 1 196 ? 26.112 12.244 -1.858 1.00 46.50 196 SER A CA 1
ATOM 1557 C C . SER A 1 196 ? 25.635 13.357 -0.932 1.00 46.50 196 SER A C 1
ATOM 1559 O O . SER A 1 196 ? 25.719 13.228 0.284 1.00 46.50 196 SER A O 1
ATOM 1561 N N . HIS A 1 197 ? 25.053 14.413 -1.501 1.00 51.69 197 HIS A N 1
ATOM 1562 C CA . HIS A 1 197 ? 24.359 15.459 -0.740 1.00 51.69 197 HIS A CA 1
ATOM 1563 C C . HIS A 1 197 ? 22.974 15.020 -0.227 1.00 51.69 197 HIS A C 1
ATOM 1565 O O . HIS A 1 197 ? 22.264 15.812 0.391 1.00 51.69 197 HIS A O 1
ATOM 1571 N N . PHE A 1 198 ? 22.552 13.782 -0.513 1.00 50.59 198 PHE A N 1
ATOM 1572 C CA . PHE A 1 198 ? 21.249 13.276 -0.107 1.00 50.59 198 PHE A CA 1
ATOM 1573 C C . PHE A 1 198 ? 21.337 12.398 1.142 1.00 50.59 198 PHE A C 1
ATOM 1575 O O . PHE A 1 198 ? 22.050 11.396 1.177 1.00 50.59 198 PHE A O 1
ATOM 1582 N N . ASN A 1 199 ? 20.503 12.725 2.128 1.00 57.84 199 ASN A N 1
ATOM 1583 C CA . ASN A 1 199 ? 20.506 12.069 3.437 1.00 57.84 199 ASN A CA 1
ATOM 1584 C C . ASN A 1 199 ? 19.487 10.916 3.541 1.00 57.84 199 ASN A C 1
ATOM 1586 O O . ASN A 1 199 ? 19.427 10.244 4.563 1.00 57.84 199 ASN A O 1
ATOM 1590 N N . THR A 1 200 ? 18.649 10.700 2.520 1.00 59.47 200 THR A N 1
ATOM 1591 C CA . THR A 1 200 ? 17.534 9.732 2.545 1.00 59.47 200 THR A CA 1
ATOM 1592 C C . THR A 1 200 ? 17.343 9.077 1.187 1.00 59.47 200 THR A C 1
ATOM 1594 O O . THR A 1 200 ? 17.442 9.778 0.186 1.00 59.47 200 THR A O 1
ATOM 1597 N N . ASP A 1 201 ? 16.985 7.789 1.141 1.00 66.62 201 ASP A N 1
ATOM 1598 C CA . ASP A 1 201 ? 16.662 7.108 -0.121 1.00 66.62 201 ASP A CA 1
ATOM 1599 C C . ASP A 1 201 ? 15.273 7.493 -0.654 1.00 66.62 201 ASP A C 1
ATOM 1601 O O . ASP A 1 201 ? 14.247 7.313 0.012 1.00 66.62 201 ASP A O 1
ATOM 1605 N N . GLU A 1 202 ? 15.278 8.054 -1.864 1.00 66.06 202 GLU A N 1
ATOM 1606 C CA . GLU A 1 202 ? 14.117 8.540 -2.597 1.00 66.06 202 GLU A CA 1
ATOM 1607 C C . GLU A 1 202 ? 14.049 7.860 -3.965 1.00 66.06 202 GLU A C 1
ATOM 1609 O O . GLU A 1 202 ? 14.972 7.931 -4.784 1.00 66.06 202 GLU A O 1
ATOM 1614 N N . SER A 1 203 ? 12.925 7.196 -4.195 1.00 67.81 203 SER A N 1
ATOM 1615 C CA . SER A 1 203 ? 12.601 6.459 -5.404 1.00 67.81 203 SER A CA 1
ATOM 1616 C C . SER A 1 203 ? 11.496 7.171 -6.163 1.00 67.81 203 SER A C 1
ATOM 1618 O O . SER A 1 203 ? 10.555 7.715 -5.585 1.00 67.81 203 SER A O 1
ATOM 1620 N N . VAL A 1 204 ? 11.616 7.150 -7.479 1.00 68.56 204 VAL A N 1
ATOM 1621 C CA . VAL A 1 204 ? 10.720 7.863 -8.371 1.00 68.56 204 VAL A CA 1
ATOM 1622 C C . VAL A 1 204 ? 10.268 6.941 -9.487 1.00 68.56 204 VAL A C 1
ATOM 1624 O O . VAL A 1 204 ? 11.094 6.316 -10.158 1.00 68.56 204 VAL A O 1
ATOM 1627 N N . VAL A 1 205 ? 8.953 6.886 -9.688 1.00 68.06 205 VAL A N 1
ATOM 1628 C CA . VAL A 1 205 ? 8.310 6.117 -10.756 1.00 68.06 205 VAL A CA 1
ATOM 1629 C C . VAL A 1 205 ? 7.512 7.038 -11.675 1.00 68.06 205 VAL A C 1
ATOM 1631 O O . VAL A 1 205 ? 6.955 8.047 -11.241 1.00 68.06 205 VAL A O 1
ATOM 1634 N N . TYR A 1 206 ? 7.452 6.684 -12.955 1.00 67.62 206 TYR A N 1
ATOM 1635 C CA . TYR A 1 206 ? 6.926 7.553 -14.019 1.00 67.62 206 TYR A CA 1
ATOM 1636 C C . TYR A 1 206 ? 5.544 7.128 -14.526 1.00 67.62 206 TYR A C 1
ATOM 1638 O O . TYR A 1 206 ? 4.998 7.731 -15.442 1.00 67.62 206 TYR A O 1
ATOM 1646 N N . THR A 1 207 ? 4.961 6.084 -13.938 1.00 70.31 207 THR A N 1
ATOM 1647 C CA . THR A 1 207 ? 3.625 5.593 -14.279 1.00 70.31 207 THR A CA 1
ATOM 1648 C C . THR A 1 207 ? 2.869 5.228 -13.008 1.00 70.31 207 THR A C 1
ATOM 1650 O O . THR A 1 207 ? 3.450 4.688 -12.067 1.00 70.31 207 THR A O 1
ATOM 1653 N N . SER A 1 208 ? 1.567 5.510 -12.980 1.00 72.94 208 SER A N 1
ATOM 1654 C CA . SER A 1 208 ? 0.675 5.101 -11.889 1.00 72.94 208 SER A CA 1
ATOM 1655 C C . SER A 1 208 ? 0.635 3.583 -11.712 1.00 72.94 208 SER A C 1
ATOM 1657 O O . SER A 1 208 ? 0.499 3.116 -10.590 1.00 72.94 208 SER A O 1
ATOM 1659 N N . ARG A 1 209 ? 0.859 2.812 -12.784 1.00 78.94 209 ARG A N 1
ATOM 1660 C CA . ARG A 1 209 ? 0.901 1.339 -12.755 1.00 78.94 209 ARG A CA 1
ATOM 1661 C C . ARG A 1 209 ? 2.069 0.763 -11.945 1.00 78.94 209 ARG A C 1
ATOM 1663 O O . ARG A 1 209 ? 2.051 -0.410 -11.605 1.00 78.94 209 ARG A O 1
ATOM 1670 N N . ALA A 1 210 ? 3.074 1.579 -11.619 1.00 77.81 210 ALA A N 1
ATOM 1671 C CA . ALA A 1 210 ? 4.254 1.170 -10.857 1.00 77.81 210 ALA A CA 1
ATOM 1672 C C . ALA A 1 210 ? 4.093 1.321 -9.335 1.00 77.81 210 ALA A C 1
ATOM 1674 O O . ALA A 1 210 ? 5.003 0.968 -8.586 1.00 77.81 210 ALA A O 1
ATOM 1675 N N . MET A 1 211 ? 2.979 1.887 -8.859 1.00 83.31 211 MET A N 1
ATOM 1676 C CA . MET A 1 211 ? 2.747 2.118 -7.437 1.00 83.31 211 MET A CA 1
ATOM 1677 C C . MET A 1 211 ? 1.301 1.823 -7.075 1.00 83.31 211 MET A C 1
ATOM 1679 O O . MET A 1 211 ? 0.375 2.156 -7.806 1.00 83.31 211 MET A O 1
ATOM 1683 N N . ARG A 1 212 ? 1.108 1.281 -5.876 1.00 86.25 212 ARG A N 1
ATOM 1684 C CA . ARG A 1 212 ? -0.213 1.013 -5.333 1.00 86.25 212 ARG A CA 1
ATOM 1685 C C . ARG A 1 212 ? -0.254 1.373 -3.844 1.00 86.25 212 ARG A C 1
ATOM 1687 O O . ARG A 1 212 ? 0.615 0.913 -3.102 1.00 86.25 212 ARG A O 1
ATOM 1694 N N . PRO A 1 213 ? -1.208 2.199 -3.382 1.00 87.50 213 PRO A N 1
ATOM 1695 C CA . PRO A 1 213 ? -1.288 2.565 -1.970 1.00 87.50 213 PRO A CA 1
ATOM 1696 C C . PRO A 1 213 ? -1.795 1.371 -1.165 1.00 87.50 213 PRO A C 1
ATOM 1698 O O . PRO A 1 213 ? -2.958 1.032 -1.304 1.00 87.50 213 PRO A O 1
ATOM 1701 N N . ALA A 1 214 ? -0.942 0.711 -0.379 1.00 90.31 214 ALA A N 1
ATOM 1702 C CA . ALA A 1 214 ? -1.325 -0.490 0.378 1.00 90.31 214 ALA A CA 1
ATOM 1703 C C . ALA A 1 214 ? -1.956 -0.179 1.744 1.00 90.31 214 ALA A C 1
ATOM 1705 O O . ALA A 1 214 ? -2.876 -0.870 2.169 1.00 90.31 214 ALA A O 1
ATOM 1706 N N . TYR A 1 215 ? -1.470 0.861 2.420 1.00 92.00 215 TYR A N 1
ATOM 1707 C CA . TYR A 1 215 ? -1.949 1.278 3.736 1.00 92.00 215 TYR A CA 1
ATOM 1708 C C . TYR A 1 215 ? -2.155 2.788 3.760 1.00 92.00 215 TYR A C 1
ATOM 1710 O O . TYR A 1 215 ? -1.401 3.523 3.114 1.00 92.00 215 TYR A O 1
ATOM 1718 N N . LEU A 1 216 ? -3.128 3.233 4.547 1.00 89.38 216 LEU A N 1
ATOM 1719 C CA . LEU A 1 216 ? -3.231 4.603 5.028 1.00 89.38 216 LEU A CA 1
ATOM 1720 C C . LEU A 1 216 ? -2.863 4.596 6.515 1.00 89.38 216 LEU A C 1
ATOM 1722 O O . LEU A 1 216 ? -3.423 3.818 7.279 1.00 89.38 216 LEU A O 1
ATOM 1726 N N . ILE A 1 217 ? -1.897 5.425 6.910 1.00 89.38 217 ILE A N 1
ATOM 1727 C CA . ILE A 1 217 ? -1.480 5.570 8.310 1.00 89.38 217 ILE A CA 1
ATOM 1728 C C . ILE A 1 217 ? -1.822 6.988 8.750 1.00 89.38 217 ILE A C 1
ATOM 1730 O O . ILE A 1 217 ? -1.351 7.946 8.133 1.00 89.38 217 ILE A O 1
ATOM 1734 N N . ILE A 1 218 ? -2.620 7.110 9.808 1.00 85.00 218 ILE A N 1
ATOM 1735 C CA . ILE A 1 218 ? -3.002 8.385 10.420 1.00 85.00 218 ILE A CA 1
ATOM 1736 C C . ILE A 1 218 ? -2.258 8.505 11.752 1.00 85.00 218 ILE A C 1
ATOM 1738 O O . ILE A 1 218 ? -2.312 7.586 12.569 1.00 85.00 218 ILE A O 1
ATOM 1742 N N . TYR A 1 219 ? -1.553 9.618 11.963 1.00 86.31 219 TYR A N 1
ATOM 1743 C CA . TYR A 1 219 ? -0.679 9.878 13.114 1.00 86.31 219 TYR A CA 1
ATOM 1744 C C . TYR A 1 219 ? -0.662 11.364 13.489 1.00 86.31 219 TYR A C 1
ATOM 1746 O O . TYR A 1 219 ? -1.048 12.189 12.628 1.00 86.31 219 TYR A O 1
#

Mean predicted aligned error: 10.13 Å

pLDDT: mean 74.15, std 19.8, range [28.69, 97.5]

Sequence (219 aa):
MSDVCLQCRYYAKDPAHTFCDKHCARNAANNAPSLIEIPSDHVMYLNAASAFHEGWNGTPPPIRTIDLVTWTQESRNEFEAYRDQIESRGNFIAMGKYAGNERKRFRGAERACTIGENGNVTMCYNGDCKPYLDLKRRTGYHGTRLAIHAVSHLNKAAKYAINKVPSNVTEREMPLLQQPPHRYDSVIYARPRPSSHFNTDESVVYTSRAMRPAYLIIY

Nearest PDB structures (foldseek):
  6hxr-assembly2_B  TM=5.034E-01  e=8.712E-03  Homo sapiens
  5xsr-assembly1_A  TM=5.706E-01  e=3.491E-01  Homo sapiens
  6w65-assembly1_A  TM=5.612E-01  e=7.977E-02  Homo sapiens
  6hxs-assembly1_A  TM=5.003E-01  e=1.020E-01  Homo sapiens
  7kk3-assembly3_C  TM=4.645E-01  e=8.260E-01  Homo sapiens

Organism: Fusarium solani (NCBI:txid169388)

Secondary structure (DSSP, 8-state):
-B-B-TTTSSSBPPSSSSSSSHHHHHHHHHT-S-EEEPPTTBHHHHHHHHHHHHT-SSSPPPP-EEEEEP--HHHHHHHHHHHHHHHHHH-TGGGTS-GGG----B-----SS-TTSTT--PPP--TT---HHHHHHHH--TT--SSEEEES-HHHHHHTSSSS-PPP--S-PPP--SSPPTT-SEEEEE---TT-S--S-EEEESSGGG----EEEE-

Solvent-accessible surface area (backbone atoms only — not comparable to full-atom values): 13092 Å² total; per-residue (Å²): 121,42,54,54,7,82,73,77,70,68,53,57,31,33,94,93,48,86,29,51,45,73,65,43,46,46,56,44,18,74,60,33,77,39,70,44,80,43,56,80,58,23,54,71,32,48,55,53,49,49,51,49,51,74,21,29,84,72,85,64,73,68,72,74,49,44,25,39,43,39,47,33,62,64,64,48,49,49,30,50,54,43,34,51,56,42,20,77,75,63,50,25,51,86,70,77,42,46,66,38,64,62,74,94,61,36,66,39,52,66,72,79,56,64,62,68,48,97,78,34,72,62,84,76,90,52,88,76,59,51,59,67,53,59,56,48,73,74,65,66,62,82,94,67,67,62,48,52,67,34,19,65,35,36,60,65,17,51,67,38,46,48,84,84,75,93,75,92,80,82,97,83,75,82,81,75,57,74,59,53,59,93,98,47,76,52,46,74,81,23,62,74,44,101,87,45,95,37,92,51,41,34,38,34,32,67,50,73,50,79,60,76,75,60,65,49,77,39,99

Radius of gyration: 18.31 Å; Cα contacts (8 Å, |Δi|>4): 313; chains: 1; bounding box: 47×43×40 Å

Foldseek 3Di:
DAQQALQPSPDGADPVDNGNDPVSLQVLQVPPQFWGWDDCPHPVNVVVVVLQCVLEDDDDDDWPTKTFGGHHPVLVVLLVVVLQVLCVLPVVVVVVAPRSNDDDFAAAAEDPDCCLPPPDPDDDPDPVVPVVLVVCVPPVPPPDENWGKTWSHVVVNVVRNDDDDDDDDDDDDDPYDLADPPPDQKDFRDDDDPPDPDPTTMITGNDPSNDDDGMDIHD